Protein AF-A0A7Z9Z850-F1 (afdb_monomer_lite)

Structure (mmCIF, N/CA/C/O backbone):
data_AF-A0A7Z9Z850-F1
#
_entry.id   AF-A0A7Z9Z850-F1
#
loop_
_atom_site.group_PDB
_atom_site.id
_atom_site.type_symbol
_atom_site.label_atom_id
_atom_site.label_alt_id
_atom_site.label_comp_id
_atom_site.label_asym_id
_atom_site.label_entity_id
_atom_site.label_seq_id
_atom_site.pdbx_PDB_ins_code
_atom_site.Cartn_x
_atom_site.Cartn_y
_atom_site.Cartn_z
_atom_site.occupancy
_atom_site.B_iso_or_equiv
_atom_site.auth_seq_id
_atom_site.auth_comp_id
_atom_site.auth_asym_id
_atom_site.auth_atom_id
_atom_site.pdbx_PDB_model_num
ATOM 1 N N . MET A 1 1 ? 12.133 5.290 33.733 1.00 68.94 1 MET A N 1
ATOM 2 C CA . MET A 1 1 ? 12.851 4.017 33.498 1.00 68.94 1 MET A CA 1
ATOM 3 C C . MET A 1 1 ? 13.315 3.997 32.050 1.00 68.94 1 MET A C 1
ATOM 5 O O . MET A 1 1 ? 12.484 4.224 31.179 1.00 68.94 1 MET A O 1
ATOM 9 N N . LEU A 1 2 ? 14.609 3.802 31.789 1.00 76.38 2 LEU A N 1
ATOM 10 C CA . LEU A 1 2 ? 15.133 3.709 30.420 1.00 76.38 2 LEU A CA 1
ATOM 11 C C . LEU A 1 2 ? 14.777 2.340 29.818 1.00 76.38 2 LEU A C 1
ATOM 13 O O . LEU A 1 2 ? 14.810 1.336 30.527 1.00 76.38 2 LEU A O 1
ATOM 17 N N . ARG A 1 3 ? 14.422 2.304 28.529 1.00 71.56 3 ARG A N 1
ATOM 18 C CA . ARG A 1 3 ? 14.151 1.070 27.774 1.00 71.56 3 ARG A CA 1
ATOM 19 C C . ARG A 1 3 ? 15.101 1.003 26.583 1.00 71.56 3 ARG A C 1
ATOM 21 O O . ARG A 1 3 ? 15.254 1.994 25.875 1.00 71.56 3 ARG A O 1
ATOM 28 N N . PHE A 1 4 ? 15.715 -0.155 26.368 1.00 76.88 4 PHE A N 1
ATOM 29 C CA . PHE A 1 4 ? 16.641 -0.399 25.266 1.00 76.88 4 PHE A CA 1
ATOM 30 C C . PHE A 1 4 ? 16.037 -1.465 24.360 1.00 76.88 4 PHE A C 1
ATOM 32 O O . PHE A 1 4 ? 15.708 -2.551 24.830 1.00 76.88 4 PHE A O 1
ATOM 39 N N . PHE A 1 5 ? 15.884 -1.146 23.078 1.00 71.62 5 PHE A N 1
ATOM 40 C CA . PHE A 1 5 ? 15.392 -2.077 22.068 1.00 71.62 5 PHE A CA 1
ATOM 41 C C . PHE A 1 5 ? 16.424 -2.194 20.947 1.00 71.62 5 PHE A C 1
ATOM 43 O O . PHE A 1 5 ? 17.057 -1.188 20.609 1.00 71.62 5 PHE A O 1
ATOM 50 N N . PRO A 1 6 ? 16.596 -3.385 20.355 1.00 67.25 6 PRO A N 1
ATOM 51 C CA . PRO A 1 6 ? 17.315 -3.524 19.101 1.00 67.25 6 PRO A CA 1
ATOM 52 C C . PRO A 1 6 ? 16.763 -2.546 18.061 1.00 67.25 6 PRO A C 1
ATOM 54 O O . PRO A 1 6 ? 15.551 -2.439 17.867 1.00 67.25 6 PRO A O 1
ATOM 57 N N . ALA A 1 7 ? 17.652 -1.833 17.373 1.00 64.44 7 ALA A N 1
ATOM 58 C CA . ALA A 1 7 ? 17.263 -1.148 16.150 1.00 64.44 7 ALA A CA 1
ATOM 59 C C . ALA A 1 7 ? 16.776 -2.204 15.143 1.00 64.44 7 ALA A C 1
ATOM 61 O O . ALA A 1 7 ? 17.437 -3.234 14.980 1.00 64.44 7 ALA A O 1
ATOM 62 N N . GLU A 1 8 ? 15.631 -1.970 14.491 1.00 58.09 8 GLU A N 1
ATOM 63 C CA . GLU A 1 8 ? 15.160 -2.828 13.396 1.00 58.09 8 GLU A CA 1
ATOM 64 C C . GLU A 1 8 ? 16.300 -2.992 12.385 1.00 58.09 8 GLU A C 1
ATOM 66 O O . GLU A 1 8 ? 16.772 -2.020 11.796 1.00 58.09 8 GLU A O 1
ATOM 71 N N . ARG A 1 9 ? 16.784 -4.229 12.230 1.00 50.53 9 ARG A N 1
ATOM 72 C CA . ARG A 1 9 ? 17.714 -4.576 11.160 1.00 50.53 9 ARG A CA 1
ATOM 73 C C . ARG A 1 9 ? 16.905 -4.626 9.874 1.00 50.53 9 ARG A C 1
ATOM 75 O O . ARG A 1 9 ? 16.126 -5.558 9.682 1.00 50.53 9 ARG A O 1
ATOM 82 N N . GLU A 1 10 ? 17.084 -3.637 9.009 1.00 50.78 10 GLU A N 1
ATOM 83 C CA . GLU A 1 10 ? 16.679 -3.780 7.616 1.00 50.78 10 GLU A CA 1
ATOM 84 C C . GLU A 1 10 ? 17.476 -4.934 6.976 1.00 50.78 10 GLU A C 1
ATOM 86 O O . GLU A 1 10 ? 18.543 -5.344 7.452 1.00 50.78 10 GLU A O 1
ATOM 91 N N . VAL A 1 11 ? 16.893 -5.545 5.948 1.00 43.06 11 VAL A N 1
ATOM 92 C CA . VAL A 1 11 ? 17.452 -6.700 5.235 1.00 43.06 11 VAL A CA 1
ATOM 93 C C . VAL A 1 11 ? 18.889 -6.377 4.789 1.00 43.06 11 VAL A C 1
ATOM 95 O O . VAL A 1 11 ? 19.210 -5.222 4.523 1.00 43.06 11 VAL A O 1
ATOM 98 N N . ARG A 1 12 ? 19.780 -7.385 4.732 1.00 36.09 12 ARG A N 1
ATOM 99 C CA . ARG A 1 12 ? 21.196 -7.215 4.332 1.00 36.09 12 ARG A CA 1
ATOM 100 C C . ARG A 1 12 ? 21.326 -6.214 3.164 1.00 36.09 12 ARG A C 1
ATOM 102 O O . ARG A 1 12 ? 20.815 -6.505 2.085 1.00 36.09 12 ARG A O 1
ATOM 109 N N . ASN A 1 13 ? 22.067 -5.122 3.397 1.00 45.53 13 ASN A N 1
ATOM 110 C CA . ASN A 1 13 ? 22.448 -4.041 2.464 1.00 45.53 13 ASN A CA 1
ATOM 111 C C . ASN A 1 13 ? 21.586 -2.758 2.429 1.00 45.53 13 ASN A C 1
ATOM 113 O O . ASN A 1 13 ? 21.772 -1.964 1.508 1.00 45.53 13 ASN A O 1
ATOM 117 N N . GLU A 1 14 ? 20.713 -2.492 3.403 1.00 51.59 14 GLU A N 1
ATOM 118 C CA . GLU A 1 14 ? 20.072 -1.168 3.543 1.00 51.59 14 GLU A CA 1
ATOM 119 C C . GLU A 1 14 ? 20.763 -0.314 4.632 1.00 51.59 14 GLU A C 1
ATOM 121 O O . GLU A 1 14 ? 21.178 -0.819 5.678 1.00 51.59 14 GLU A O 1
ATOM 126 N N . GLU A 1 15 ? 20.962 0.982 4.356 1.00 56.88 15 GLU A N 1
ATOM 127 C CA . GLU A 1 15 ? 21.534 1.945 5.308 1.00 56.88 15 GLU A CA 1
ATOM 128 C C . GLU A 1 15 ? 20.557 2.217 6.453 1.00 56.88 15 GLU A C 1
ATOM 130 O O . GLU A 1 15 ? 19.421 2.616 6.200 1.00 56.88 15 GLU A O 1
ATOM 135 N N . TYR A 1 16 ? 21.020 2.111 7.706 1.00 64.19 16 TYR A N 1
ATOM 136 C CA . TYR A 1 16 ? 20.195 2.401 8.881 1.00 64.19 16 TYR A CA 1
ATOM 137 C C . TYR A 1 16 ? 19.519 3.772 8.780 1.00 64.19 16 TYR A C 1
ATOM 139 O O . TYR A 1 16 ? 20.164 4.823 8.763 1.00 64.19 16 TYR A O 1
ATOM 147 N N . GLN A 1 17 ? 18.191 3.752 8.781 1.00 66.12 17 GLN A N 1
ATOM 148 C CA . GLN A 1 17 ? 17.371 4.947 8.731 1.00 66.12 17 GLN A CA 1
ATOM 149 C C . GLN A 1 17 ? 16.900 5.347 10.139 1.00 66.12 17 GLN A C 1
ATOM 151 O O . GLN A 1 17 ? 16.132 4.610 10.763 1.00 66.12 17 GLN A O 1
ATOM 156 N N . PRO A 1 18 ? 17.260 6.541 10.650 1.00 72.62 18 PRO A N 1
ATOM 157 C CA . PRO A 1 18 ? 16.822 6.960 11.974 1.00 72.62 18 PRO A CA 1
ATOM 158 C C . PRO A 1 18 ? 15.300 7.144 12.027 1.00 72.62 18 PRO A C 1
ATOM 160 O O . PRO A 1 18 ? 14.652 7.544 11.042 1.00 72.62 18 PRO A O 1
ATOM 163 N N . LYS A 1 19 ? 14.745 6.872 13.215 1.00 77.00 19 LYS A N 1
ATOM 164 C CA . LYS A 1 19 ? 13.340 7.121 13.545 1.00 77.00 19 LYS A CA 1
ATOM 165 C C . LYS A 1 19 ? 13.032 8.614 13.412 1.00 77.00 19 LYS A C 1
ATOM 167 O O . LYS A 1 19 ? 13.865 9.462 13.728 1.00 77.00 19 LYS A O 1
ATOM 172 N N . LYS A 1 20 ? 11.832 8.935 12.933 1.00 81.44 20 LYS A N 1
ATOM 173 C CA . LYS A 1 20 ? 11.381 10.316 12.724 1.00 81.44 20 LYS A CA 1
ATOM 174 C C . LYS A 1 20 ? 10.171 10.614 13.588 1.00 81.44 20 LYS A C 1
ATOM 176 O O . LYS A 1 20 ? 9.260 9.798 13.697 1.00 81.44 20 LYS A O 1
ATOM 181 N N . PHE A 1 21 ? 10.148 11.804 14.164 1.00 82.38 21 PHE A N 1
ATOM 182 C CA . PHE A 1 21 ? 8.967 12.303 14.845 1.00 82.38 21 PHE A CA 1
ATOM 183 C C . PHE A 1 21 ? 8.038 12.972 13.848 1.00 82.38 21 PHE A C 1
ATOM 185 O O . PHE A 1 21 ? 8.480 13.744 12.996 1.00 82.38 21 PHE A O 1
ATOM 192 N N . VAL A 1 22 ? 6.751 12.675 13.971 1.00 84.50 22 VAL A N 1
ATOM 193 C CA . VAL A 1 22 ? 5.707 13.330 13.193 1.00 84.50 22 VAL A CA 1
ATOM 194 C C . VAL A 1 22 ? 4.918 14.248 14.105 1.00 84.50 22 VAL A C 1
ATOM 196 O O . VAL A 1 22 ? 4.637 13.921 15.258 1.00 84.50 22 VAL A O 1
ATOM 199 N N . LYS A 1 23 ? 4.569 15.422 13.578 1.00 84.00 23 LYS A N 1
ATOM 200 C CA . LYS A 1 23 ? 3.778 16.404 14.304 1.00 84.00 23 LYS A CA 1
ATOM 201 C C . LYS A 1 23 ? 2.342 15.904 14.451 1.00 84.00 23 LYS A C 1
ATOM 203 O O . LYS A 1 23 ? 1.571 15.884 13.489 1.00 84.00 23 LYS A O 1
ATOM 208 N N . THR A 1 24 ? 1.970 15.578 15.678 1.00 88.19 24 THR A N 1
ATOM 209 C CA . THR A 1 24 ? 0.584 15.285 16.046 1.00 88.19 24 THR A CA 1
ATOM 210 C C . THR A 1 24 ? -0.124 16.577 16.408 1.00 88.19 24 THR A C 1
ATOM 212 O O . THR A 1 24 ? 0.353 17.352 17.232 1.00 88.19 24 THR A O 1
ATOM 215 N N . LEU A 1 25 ? -1.234 16.840 15.723 1.00 91.25 25 LEU A N 1
ATOM 216 C CA . LEU A 1 25 ? -2.004 18.071 15.869 1.00 91.25 25 LEU A CA 1
ATOM 217 C C . LEU A 1 25 ? -3.035 17.946 16.989 1.00 91.25 25 LEU A C 1
ATOM 219 O O . LEU A 1 25 ? -3.180 18.862 17.790 1.00 91.25 25 LEU A O 1
ATOM 223 N N . GLU A 1 26 ? -3.731 16.811 17.042 1.00 93.50 26 GLU A N 1
ATOM 224 C CA . GLU A 1 26 ? -4.770 16.539 18.033 1.00 93.50 26 GLU A CA 1
ATOM 225 C C . GLU A 1 26 ? -4.633 15.089 18.517 1.00 93.50 26 GLU A C 1
ATOM 227 O O . GLU A 1 26 ? -5.183 14.167 17.907 1.00 93.50 26 GLU A O 1
ATOM 232 N N . PRO A 1 27 ? -3.858 14.852 19.591 1.00 92.00 27 PRO A N 1
ATOM 233 C CA . PRO A 1 27 ? -3.632 13.508 20.110 1.00 92.00 27 PRO A CA 1
ATOM 234 C C . PRO A 1 27 ? -4.871 12.905 20.774 1.00 92.00 27 PRO A C 1
ATOM 236 O O . PRO A 1 27 ? -4.854 11.715 21.024 1.00 92.00 27 PRO A O 1
ATOM 239 N N . PHE A 1 28 ? -5.916 13.690 21.065 1.00 95.25 28 PHE A N 1
ATOM 240 C CA . PHE A 1 28 ? -7.111 13.274 21.812 1.00 95.25 28 PHE A CA 1
ATOM 241 C C . PHE A 1 28 ? -8.404 13.438 20.989 1.00 95.25 28 PHE A C 1
ATOM 243 O O . PHE A 1 28 ? -9.431 13.851 21.523 1.00 95.25 28 PHE A O 1
ATOM 250 N N . LEU A 1 29 ? -8.346 13.143 19.683 1.00 96.25 29 LEU A N 1
ATOM 251 C CA . LEU A 1 29 ? -9.442 13.392 18.734 1.00 96.25 29 LEU A CA 1
ATOM 252 C C . LEU A 1 29 ? -10.692 12.526 19.009 1.00 96.25 29 LEU A C 1
ATOM 254 O O . LEU A 1 29 ? -11.815 13.002 18.871 1.00 96.25 29 LEU A O 1
ATOM 258 N N . GLU A 1 30 ? -10.534 11.247 19.376 1.00 96.12 30 GLU A N 1
ATOM 259 C CA . GLU A 1 30 ? -11.688 10.357 19.624 1.00 96.12 30 GLU A CA 1
ATOM 260 C C . GLU A 1 30 ? -12.244 10.445 21.051 1.00 96.12 30 GLU A C 1
ATOM 262 O O . GLU A 1 30 ? -13.455 10.328 21.259 1.00 96.12 30 GLU A O 1
ATOM 267 N N . VAL A 1 31 ? -11.359 10.588 22.039 1.00 95.25 31 VAL A N 1
ATOM 268 C CA . VAL A 1 31 ? -11.689 10.561 23.469 1.00 95.25 31 VAL A CA 1
ATOM 269 C C . VAL A 1 31 ? -10.817 11.550 24.231 1.00 95.25 31 VAL A C 1
ATOM 271 O O . VAL A 1 31 ? -9.671 11.793 23.863 1.00 95.25 31 VAL A O 1
ATOM 274 N N . LYS A 1 32 ? -11.341 12.070 25.346 1.00 94.31 32 LYS A N 1
ATOM 275 C CA . LYS A 1 32 ? -10.583 12.923 26.273 1.00 94.31 32 LYS A CA 1
ATOM 276 C C . LYS A 1 32 ? -9.337 12.201 26.796 1.00 94.31 32 LYS A C 1
ATOM 278 O O . LYS A 1 32 ? -9.363 10.984 26.972 1.00 94.31 32 LYS A O 1
ATOM 283 N N . ARG A 1 33 ? -8.302 12.972 27.143 1.00 91.75 33 ARG A N 1
ATOM 284 C CA . ARG A 1 33 ? -7.017 12.482 27.672 1.00 91.75 33 ARG A CA 1
ATOM 285 C C . ARG A 1 33 ? -7.160 11.467 28.810 1.00 91.75 33 ARG A C 1
ATOM 287 O O . ARG A 1 33 ? -6.526 10.422 28.753 1.00 91.75 33 ARG A O 1
ATOM 294 N N . GLU A 1 34 ? -8.027 11.734 29.785 1.00 92.44 34 GLU A N 1
ATOM 295 C CA . GLU A 1 34 ? -8.287 10.845 30.938 1.00 92.44 34 GLU A CA 1
ATOM 296 C C . GLU A 1 34 ? -8.747 9.436 30.515 1.00 92.44 34 GLU A C 1
ATOM 298 O O . GLU A 1 34 ? -8.519 8.450 31.209 1.00 92.44 34 GLU A O 1
ATOM 303 N N . ASN A 1 35 ? -9.421 9.349 29.366 1.00 92.38 35 ASN A N 1
ATOM 304 C CA . ASN A 1 35 ? -9.995 8.124 28.818 1.00 92.38 35 ASN A CA 1
ATOM 305 C C . ASN A 1 35 ? -9.128 7.526 27.705 1.00 92.38 35 ASN A C 1
ATOM 307 O O . ASN A 1 35 ? -9.552 6.573 27.047 1.00 92.38 35 ASN A O 1
ATOM 311 N N . TRP A 1 36 ? -7.942 8.088 27.460 1.00 92.75 36 TRP A N 1
ATOM 312 C CA . TRP A 1 36 ? -7.069 7.669 26.377 1.00 92.75 36 TRP A CA 1
ATOM 313 C C . TRP A 1 36 ? -6.361 6.359 26.724 1.00 92.75 36 TRP A C 1
ATOM 315 O O . TRP A 1 36 ? -5.272 6.331 27.295 1.00 92.75 36 TRP A O 1
ATOM 325 N N . LYS A 1 37 ? -7.006 5.248 26.377 1.00 93.38 37 LYS A N 1
ATOM 326 C CA . LYS A 1 37 ? -6.516 3.885 26.596 1.00 93.38 37 LYS A CA 1
ATOM 327 C C . LYS A 1 37 ? -6.861 2.991 25.402 1.00 93.38 37 LYS A C 1
ATOM 329 O O . LYS A 1 37 ? -7.725 3.374 24.611 1.00 93.38 37 LYS A O 1
ATOM 334 N N . PRO A 1 38 ? -6.215 1.820 25.250 1.00 95.00 38 PRO A N 1
ATOM 335 C CA . PRO A 1 38 ? -6.557 0.880 24.189 1.00 95.00 38 PRO A CA 1
ATOM 336 C C . PRO A 1 38 ? -8.052 0.534 24.163 1.00 95.00 38 PRO A C 1
ATOM 338 O O . PRO A 1 38 ? -8.694 0.383 25.205 1.00 95.00 38 PRO A O 1
ATOM 341 N N . ILE A 1 39 ? -8.595 0.409 22.956 1.00 95.38 39 ILE A N 1
ATOM 342 C CA . ILE A 1 39 ? -9.988 0.077 22.664 1.00 95.38 39 ILE A CA 1
ATOM 343 C C . ILE A 1 39 ? -10.006 -1.291 21.985 1.00 95.38 39 ILE A C 1
ATOM 345 O O . ILE A 1 39 ? -9.300 -1.509 20.999 1.00 95.38 39 ILE A O 1
ATOM 349 N N . LYS A 1 40 ? -10.815 -2.219 22.502 1.00 95.19 40 LYS A N 1
ATOM 350 C CA . LYS A 1 40 ? -11.007 -3.539 21.893 1.00 95.19 40 LYS A CA 1
ATOM 351 C C . LYS A 1 40 ? -11.777 -3.404 20.581 1.00 95.19 40 LYS A C 1
ATOM 353 O O . LYS A 1 40 ? -12.813 -2.748 20.546 1.00 95.19 40 LYS A O 1
ATOM 358 N N . VAL A 1 41 ? -11.286 -4.064 19.539 1.00 93.25 41 VAL A N 1
ATOM 359 C CA . VAL A 1 41 ? -11.910 -4.072 18.214 1.00 93.25 41 VAL A CA 1
ATOM 360 C C . VAL A 1 41 ? -13.131 -4.999 18.213 1.00 93.25 41 VAL A C 1
ATOM 362 O O . VAL A 1 41 ? -13.060 -6.137 18.682 1.00 93.25 41 VAL A O 1
ATOM 365 N N . GLY A 1 42 ? -14.258 -4.510 17.693 1.00 83.44 42 GLY A N 1
ATOM 366 C CA . GLY A 1 42 ? -15.574 -5.157 17.757 1.00 83.44 42 GLY A CA 1
ATOM 367 C C . GLY A 1 42 ? -15.784 -6.339 16.804 1.00 83.44 42 GLY A C 1
ATOM 368 O O . GLY A 1 42 ? -16.809 -7.008 16.894 1.00 83.44 42 GLY A O 1
ATOM 369 N N . GLY A 1 43 ? -14.842 -6.610 15.892 1.00 82.25 43 GLY A N 1
ATOM 370 C CA . GLY A 1 43 ? -14.872 -7.777 14.999 1.00 82.25 43 GLY A CA 1
ATOM 371 C C . GLY A 1 43 ? -15.940 -7.726 13.899 1.00 82.25 43 GLY A C 1
ATOM 372 O O . GLY A 1 43 ? -16.138 -8.717 13.198 1.00 82.25 43 GLY A O 1
ATOM 373 N N . ASN A 1 44 ? -16.621 -6.589 13.721 1.00 88.00 44 ASN A N 1
ATOM 374 C CA . ASN A 1 44 ? -17.609 -6.414 12.663 1.00 88.00 44 ASN A CA 1
ATOM 375 C C . ASN A 1 44 ? -16.906 -6.204 11.318 1.00 88.00 44 ASN A C 1
ATOM 377 O O . ASN A 1 44 ? -16.208 -5.210 11.105 1.00 88.00 44 ASN A O 1
ATOM 381 N N . LEU A 1 45 ? -17.096 -7.149 10.406 1.00 93.25 45 LEU A N 1
ATOM 382 C CA . LEU A 1 45 ? -16.436 -7.164 9.111 1.00 93.25 45 LEU A CA 1
ATOM 383 C C . LEU A 1 45 ? -17.416 -6.778 7.998 1.00 93.25 45 LEU A C 1
ATOM 385 O O . LEU A 1 45 ? -18.494 -7.373 7.924 1.00 93.25 45 LEU A O 1
ATOM 389 N N . PRO A 1 46 ? -17.029 -5.872 7.082 1.00 95.25 46 PRO A N 1
ATOM 390 C CA . PRO A 1 46 ? -17.824 -5.565 5.898 1.00 95.25 46 PRO A CA 1
ATOM 391 C C . PRO A 1 46 ? -18.125 -6.820 5.052 1.00 95.25 46 PRO A C 1
ATOM 393 O O . PRO A 1 46 ? -17.312 -7.754 5.030 1.00 95.25 46 PRO A O 1
ATOM 396 N N . PRO A 1 47 ? -19.268 -6.851 4.339 1.00 94.81 47 PRO A N 1
ATOM 397 C CA . PRO A 1 47 ? -19.635 -7.981 3.488 1.00 94.81 47 PRO A CA 1
ATOM 398 C C . PRO A 1 47 ? -18.704 -8.114 2.280 1.00 94.81 47 PRO A C 1
ATOM 400 O O . PRO A 1 47 ? -18.276 -9.217 1.967 1.00 94.81 47 PRO A O 1
ATOM 403 N N . LYS A 1 48 ? -18.333 -7.000 1.640 1.00 96.44 48 LYS A N 1
ATOM 404 C CA . LYS A 1 48 ? -17.388 -6.968 0.519 1.00 96.44 48 LYS A CA 1
ATOM 405 C C . LYS A 1 48 ? -16.160 -6.163 0.902 1.00 96.44 48 LYS A C 1
ATOM 407 O O . LYS A 1 48 ? -16.272 -4.991 1.271 1.00 96.44 48 LYS A O 1
ATOM 412 N N . ILE A 1 49 ? -14.994 -6.792 0.811 1.00 97.56 49 ILE A N 1
ATOM 413 C CA . ILE A 1 49 ? -13.718 -6.177 1.172 1.00 97.56 49 ILE A CA 1
ATOM 414 C C . ILE A 1 49 ? -12.768 -6.287 -0.013 1.00 97.56 49 ILE A C 1
ATOM 416 O O . ILE A 1 49 ? -12.531 -7.381 -0.513 1.00 97.56 49 ILE A O 1
ATOM 420 N N . VAL A 1 50 ? -12.200 -5.167 -0.448 1.00 98.06 50 VAL A N 1
ATOM 421 C CA . VAL A 1 50 ? -11.199 -5.130 -1.516 1.00 98.06 50 VAL A CA 1
ATOM 422 C C . VAL A 1 50 ? -9.843 -4.746 -0.947 1.00 98.06 50 VAL A C 1
ATOM 424 O O . VAL A 1 50 ? -9.698 -3.706 -0.311 1.00 98.06 50 VAL A O 1
ATOM 427 N N . PHE A 1 51 ? -8.836 -5.568 -1.216 1.00 97.81 51 PHE A N 1
ATOM 428 C CA . PHE A 1 51 ? -7.445 -5.307 -0.868 1.00 97.81 51 PHE A CA 1
ATOM 429 C C . P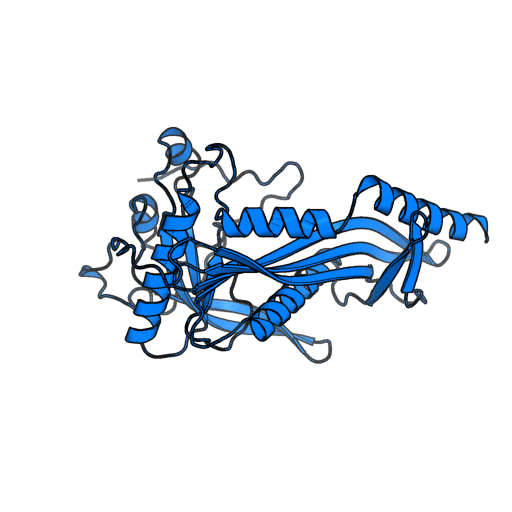HE A 1 51 ? -6.697 -4.794 -2.088 1.00 97.81 51 PHE A C 1
ATOM 431 O O . PHE A 1 51 ? -6.746 -5.434 -3.137 1.00 97.81 51 PHE A O 1
ATOM 438 N N . ILE A 1 52 ? -6.009 -3.663 -1.949 1.00 97.88 52 ILE A N 1
ATOM 439 C CA . ILE A 1 52 ? -5.195 -3.058 -3.008 1.00 97.88 52 ILE A CA 1
ATOM 440 C C . ILE A 1 52 ? -3.735 -3.087 -2.592 1.00 97.88 52 ILE A C 1
ATOM 442 O O . ILE A 1 52 ? -3.392 -2.614 -1.507 1.00 97.88 52 ILE A O 1
ATOM 446 N N . ASP A 1 53 ? -2.890 -3.570 -3.496 1.00 96.19 53 ASP A N 1
ATOM 447 C CA . ASP A 1 53 ? -1.444 -3.569 -3.321 1.00 96.19 53 ASP A CA 1
ATOM 448 C C . ASP A 1 53 ? -0.710 -3.461 -4.667 1.00 96.19 53 ASP A C 1
ATOM 450 O O . ASP A 1 53 ? -1.288 -3.685 -5.743 1.00 96.19 53 ASP A O 1
ATOM 454 N N . GLY A 1 54 ? 0.566 -3.102 -4.592 1.00 95.75 54 GLY A N 1
ATOM 455 C CA . GLY A 1 54 ? 1.483 -2.951 -5.704 1.00 95.75 54 GLY A CA 1
ATOM 456 C C . GLY A 1 54 ? 2.790 -3.698 -5.463 1.00 95.75 54 GLY A C 1
ATOM 457 O O . GLY A 1 54 ? 3.346 -3.726 -4.373 1.00 95.75 54 GLY A O 1
ATOM 458 N N . VAL A 1 55 ? 3.326 -4.289 -6.526 1.00 96.25 55 VAL A N 1
ATOM 459 C CA . VAL A 1 55 ? 4.630 -4.952 -6.514 1.00 96.25 55 VAL A CA 1
ATOM 460 C C . VAL A 1 55 ? 5.512 -4.362 -7.598 1.00 96.25 55 VAL A C 1
ATOM 462 O O . VAL A 1 55 ? 5.055 -3.991 -8.679 1.00 96.25 55 VAL A O 1
ATOM 465 N N . ARG A 1 56 ? 6.818 -4.336 -7.351 1.00 96.44 56 ARG A N 1
ATOM 466 C CA . ARG A 1 56 ? 7.807 -3.973 -8.365 1.00 96.44 56 ARG A CA 1
ATOM 467 C C . ARG A 1 56 ? 9.011 -4.895 -8.310 1.00 96.44 56 ARG A C 1
ATOM 469 O O . ARG A 1 56 ? 9.355 -5.418 -7.249 1.00 96.44 56 ARG A O 1
ATOM 476 N N . ARG A 1 57 ? 9.668 -5.070 -9.453 1.00 96.94 57 ARG A N 1
ATOM 477 C CA . ARG A 1 57 ? 10.942 -5.781 -9.563 1.00 96.94 57 ARG A CA 1
ATOM 478 C C . ARG A 1 57 ? 11.833 -5.083 -10.578 1.00 96.94 57 ARG A C 1
ATOM 480 O O . ARG A 1 57 ? 11.487 -5.006 -11.756 1.00 96.94 57 ARG A O 1
ATOM 487 N N . THR A 1 58 ? 12.977 -4.589 -10.116 1.00 96.69 58 THR A N 1
ATOM 488 C CA . THR A 1 58 ? 14.051 -4.149 -11.009 1.00 96.69 58 THR A CA 1
ATOM 489 C C . THR A 1 58 ? 14.599 -5.375 -11.730 1.00 96.69 58 THR A C 1
ATOM 491 O O . THR A 1 58 ? 15.104 -6.294 -11.094 1.00 96.69 58 THR A O 1
ATOM 494 N N . GLU A 1 59 ? 14.471 -5.393 -13.049 1.00 96.00 59 GLU A N 1
ATOM 495 C CA . GLU A 1 59 ? 14.919 -6.483 -13.914 1.00 96.00 59 GLU A CA 1
ATOM 496 C C . GLU A 1 59 ? 16.409 -6.325 -14.254 1.00 96.00 59 GLU A C 1
ATOM 498 O O . GLU A 1 59 ? 17.176 -7.292 -14.241 1.00 96.00 59 GLU A O 1
ATOM 503 N N . TYR A 1 60 ? 16.833 -5.085 -14.518 1.00 96.25 60 TYR A N 1
ATOM 504 C CA . TYR A 1 60 ? 18.205 -4.735 -14.882 1.00 96.25 60 TYR A CA 1
ATOM 505 C C . TYR A 1 60 ? 18.508 -3.278 -14.502 1.00 96.25 60 TYR A C 1
ATOM 507 O O . TYR A 1 60 ? 17.632 -2.425 -14.628 1.00 96.25 60 TYR A O 1
ATOM 515 N N . ARG A 1 61 ? 19.731 -2.981 -14.051 1.00 96.12 61 ARG A N 1
ATOM 516 C CA . ARG A 1 61 ? 20.223 -1.613 -13.800 1.00 96.12 61 ARG A CA 1
ATOM 517 C C . ARG A 1 61 ? 21.365 -1.322 -14.765 1.00 96.12 61 ARG A C 1
ATOM 519 O O . ARG A 1 61 ? 22.166 -2.216 -15.023 1.00 96.12 61 ARG A O 1
ATOM 526 N N . VAL A 1 62 ? 21.405 -0.107 -15.294 1.00 95.31 62 VAL A N 1
ATOM 527 C CA . VAL A 1 62 ? 22.418 0.349 -16.245 1.00 95.31 62 VAL A CA 1
ATOM 528 C C . VAL A 1 62 ? 22.965 1.705 -15.826 1.00 95.31 62 VAL A C 1
ATOM 530 O O . VAL A 1 62 ? 22.246 2.526 -15.256 1.00 95.31 62 VAL A O 1
ATOM 533 N N . GLU A 1 63 ? 24.222 1.936 -16.166 1.00 95.44 63 GLU A N 1
ATOM 534 C CA . GLU A 1 63 ? 24.817 3.263 -16.253 1.00 95.44 63 GLU A CA 1
ATOM 535 C C . GLU A 1 63 ? 24.835 3.661 -17.727 1.00 95.44 63 GLU A C 1
ATOM 537 O O . GLU A 1 63 ? 25.033 2.823 -18.609 1.00 95.44 63 GLU A O 1
ATOM 542 N N . ILE A 1 64 ? 24.560 4.928 -18.002 1.00 94.88 64 ILE A N 1
ATOM 543 C CA . ILE A 1 64 ? 24.399 5.457 -19.350 1.00 94.88 64 ILE A CA 1
ATOM 544 C C . ILE A 1 64 ? 25.560 6.407 -19.593 1.00 94.88 64 ILE A C 1
ATOM 546 O O . ILE A 1 64 ? 25.734 7.382 -18.859 1.00 94.88 64 ILE A O 1
ATOM 550 N N . PHE A 1 65 ? 26.334 6.124 -20.635 1.00 93.38 65 PHE A N 1
ATOM 551 C CA . PHE A 1 65 ? 27.467 6.933 -21.063 1.00 93.38 65 PHE A CA 1
ATOM 552 C C . PHE A 1 65 ? 27.241 7.470 -22.480 1.00 93.38 65 PHE A C 1
ATOM 554 O O . PHE A 1 65 ? 26.624 6.812 -23.316 1.00 93.38 65 PHE A O 1
ATOM 561 N N . ASP A 1 66 ? 27.751 8.671 -22.731 1.00 90.62 66 ASP A N 1
ATOM 562 C CA . ASP A 1 66 ? 27.869 9.297 -24.048 1.00 90.62 66 ASP A CA 1
ATOM 563 C C . ASP A 1 66 ? 29.351 9.363 -24.418 1.00 90.62 66 ASP A C 1
ATOM 565 O O . ASP A 1 66 ? 30.098 10.202 -23.899 1.00 90.62 66 ASP A O 1
ATOM 569 N N . GLY A 1 67 ? 29.818 8.390 -25.201 1.00 88.88 67 GLY A N 1
ATOM 570 C CA . GLY A 1 67 ? 31.245 8.081 -25.272 1.00 88.88 67 GLY A CA 1
ATOM 571 C C . GLY A 1 67 ? 31.782 7.727 -23.880 1.00 88.88 67 GLY A C 1
ATOM 572 O O . GLY A 1 67 ? 31.286 6.805 -23.242 1.00 88.88 67 GLY A O 1
ATOM 573 N N . ASN A 1 68 ? 32.752 8.497 -23.380 1.00 90.75 68 ASN A N 1
ATOM 574 C CA . ASN A 1 68 ? 33.325 8.319 -22.035 1.00 90.75 68 ASN A CA 1
ATOM 575 C C . ASN A 1 68 ? 32.670 9.208 -20.962 1.00 90.75 68 ASN A C 1
ATOM 577 O O . ASN A 1 68 ? 33.077 9.186 -19.801 1.00 90.75 68 ASN A O 1
ATOM 581 N N . ARG A 1 69 ? 31.676 10.027 -21.328 1.00 94.19 69 ARG A N 1
ATOM 582 C CA . ARG A 1 69 ? 30.997 10.928 -20.392 1.00 94.19 69 ARG A CA 1
ATOM 583 C C . ARG A 1 69 ? 29.845 10.202 -19.712 1.00 94.19 69 ARG A C 1
ATOM 585 O O . ARG A 1 69 ? 28.913 9.772 -20.384 1.00 94.19 69 ARG A O 1
ATOM 592 N N . PHE A 1 70 ? 29.857 10.141 -18.385 1.00 95.69 70 PHE A N 1
ATOM 593 C CA . PHE A 1 70 ? 28.707 9.663 -17.620 1.00 95.69 70 PHE A CA 1
ATOM 594 C C . PHE A 1 70 ? 27.505 10.598 -17.824 1.00 95.69 70 PHE A C 1
ATOM 596 O O . PHE A 1 70 ? 27.585 11.796 -17.546 1.00 95.69 70 PHE A O 1
ATOM 603 N N . ALA A 1 71 ? 26.398 10.053 -18.327 1.00 95.69 71 ALA A N 1
ATOM 604 C CA . ALA A 1 71 ? 25.171 10.794 -18.604 1.00 95.69 71 ALA A CA 1
ATOM 605 C C . ALA A 1 71 ? 24.097 10.571 -17.530 1.00 95.69 71 ALA A C 1
ATOM 607 O O . ALA A 1 71 ? 23.265 11.456 -17.325 1.00 95.69 71 ALA A O 1
ATOM 608 N N . GLY A 1 72 ? 24.105 9.419 -16.850 1.00 96.12 72 GLY A N 1
ATOM 609 C CA . GLY A 1 72 ? 23.197 9.095 -15.749 1.00 96.12 72 GLY A CA 1
ATOM 610 C C . GLY A 1 72 ? 22.998 7.593 -15.553 1.00 96.12 72 GLY A C 1
ATOM 611 O O . GLY A 1 72 ? 23.736 6.770 -16.083 1.00 96.12 72 GLY A O 1
ATOM 612 N N . GLU A 1 73 ? 21.959 7.230 -14.812 1.00 96.81 73 GLU A N 1
ATOM 613 C CA . GLU A 1 73 ? 21.558 5.855 -14.522 1.00 96.81 73 GLU A CA 1
ATOM 614 C C . GLU A 1 73 ? 20.197 5.517 -15.136 1.00 96.81 73 GLU A C 1
ATOM 616 O O . GLU A 1 73 ? 19.353 6.390 -15.361 1.00 96.81 73 GLU A O 1
ATOM 621 N N . GLY A 1 74 ? 19.952 4.221 -15.330 1.00 97.19 74 GLY A N 1
ATOM 622 C CA . GLY A 1 74 ? 18.662 3.687 -15.740 1.00 97.19 74 GLY A CA 1
ATOM 623 C C . GLY A 1 74 ? 18.318 2.356 -15.077 1.00 97.19 74 GLY A C 1
ATOM 624 O O . GLY A 1 74 ? 19.187 1.575 -14.685 1.00 97.19 74 GLY A O 1
ATOM 625 N N . ILE A 1 75 ? 17.023 2.070 -14.970 1.00 97.81 75 ILE A N 1
ATOM 626 C CA . ILE A 1 75 ? 16.497 0.779 -14.529 1.00 97.81 75 ILE A CA 1
ATOM 627 C C . ILE A 1 75 ? 15.428 0.269 -15.491 1.00 97.81 75 ILE A C 1
ATOM 629 O O . ILE A 1 75 ? 14.456 0.954 -15.798 1.00 97.81 75 ILE A O 1
ATOM 633 N N . PHE A 1 76 ? 15.576 -0.982 -15.910 1.00 98.12 76 PHE A N 1
ATOM 634 C CA . PHE A 1 76 ? 14.488 -1.773 -16.468 1.00 98.12 76 PHE A CA 1
ATOM 635 C C . PHE A 1 76 ? 13.687 -2.339 -15.304 1.00 98.12 76 PHE A C 1
ATOM 637 O O . PHE A 1 76 ? 14.238 -3.039 -14.452 1.00 98.12 76 PHE A O 1
ATOM 644 N N . ILE A 1 77 ? 12.398 -2.028 -15.238 1.00 98.25 77 ILE A N 1
ATOM 645 C CA . ILE A 1 77 ? 11.552 -2.373 -14.097 1.00 98.25 77 ILE A CA 1
ATOM 646 C C . ILE A 1 77 ? 10.184 -2.876 -14.550 1.00 98.25 77 ILE A C 1
ATOM 648 O O . ILE A 1 77 ? 9.546 -2.288 -15.422 1.00 98.25 77 ILE A O 1
ATOM 652 N N . SER A 1 78 ? 9.723 -3.958 -13.924 1.00 98.19 78 SER A N 1
ATOM 653 C CA . SER A 1 78 ? 8.336 -4.416 -14.011 1.00 98.19 78 SER A CA 1
ATOM 654 C C . SER A 1 78 ? 7.575 -3.933 -12.779 1.00 98.19 78 SER A C 1
ATOM 656 O O . SER A 1 78 ? 8.036 -4.130 -11.652 1.00 98.19 78 SER A O 1
ATOM 658 N N . ILE A 1 79 ? 6.414 -3.314 -12.983 1.00 98.38 79 ILE A N 1
ATOM 659 C CA . ILE A 1 79 ? 5.542 -2.799 -11.921 1.00 98.38 79 ILE A CA 1
ATOM 660 C C . ILE A 1 79 ? 4.147 -3.386 -12.121 1.00 98.38 79 ILE A C 1
ATOM 662 O O . ILE A 1 79 ? 3.592 -3.327 -13.216 1.00 98.38 79 ILE A O 1
ATOM 666 N N . GLY A 1 80 ? 3.586 -3.959 -11.063 1.00 97.81 80 GLY A N 1
ATOM 667 C CA . GLY A 1 80 ? 2.233 -4.490 -11.021 1.00 97.81 80 GLY A CA 1
ATOM 668 C C . GLY A 1 80 ? 1.418 -3.811 -9.928 1.00 97.81 80 GLY A C 1
ATOM 669 O O . GLY A 1 80 ? 1.949 -3.530 -8.862 1.00 97.81 80 GLY A O 1
ATOM 670 N N . ALA A 1 81 ? 0.134 -3.576 -10.172 1.00 98.19 81 ALA A N 1
ATOM 671 C CA . ALA A 1 81 ? -0.828 -3.182 -9.144 1.00 98.19 81 ALA A CA 1
ATOM 672 C C . ALA A 1 81 ? -2.144 -3.928 -9.369 1.00 98.19 81 ALA A C 1
ATOM 674 O O . ALA A 1 81 ? -2.515 -4.205 -10.515 1.00 98.19 81 ALA A O 1
ATOM 675 N N . GLY A 1 82 ? -2.855 -4.260 -8.295 1.00 98.06 82 GLY A N 1
ATOM 676 C CA . GLY A 1 82 ? -4.105 -5.004 -8.408 1.00 98.06 82 GLY A CA 1
ATOM 677 C C . GLY A 1 82 ? -5.028 -4.870 -7.210 1.00 98.06 82 GLY A C 1
ATOM 678 O O . GLY A 1 82 ? -4.700 -4.213 -6.225 1.00 98.06 82 GLY A O 1
ATOM 679 N N . ALA A 1 83 ? -6.203 -5.480 -7.345 1.00 98.19 83 ALA A N 1
ATOM 680 C CA . ALA A 1 83 ? -7.258 -5.493 -6.345 1.00 98.19 83 ALA A CA 1
ATOM 681 C C . ALA A 1 83 ? -7.848 -6.895 -6.182 1.00 98.19 83 ALA A C 1
ATOM 683 O O . ALA A 1 83 ? -8.375 -7.463 -7.143 1.00 98.19 83 ALA A O 1
ATOM 684 N N . LEU A 1 84 ? -7.805 -7.422 -4.961 1.00 97.56 84 LEU A N 1
ATOM 685 C CA . LEU A 1 84 ? -8.422 -8.692 -4.585 1.00 97.56 84 LEU A CA 1
ATOM 686 C C . LEU A 1 84 ? -9.700 -8.427 -3.785 1.00 97.56 84 LEU A C 1
ATOM 688 O O . LEU A 1 84 ? -9.636 -7.848 -2.704 1.00 97.56 84 LEU A O 1
ATOM 692 N N . LEU A 1 85 ? -10.845 -8.860 -4.306 1.00 96.88 85 LEU A N 1
ATOM 693 C CA . LEU A 1 85 ? -12.120 -8.887 -3.598 1.00 96.88 85 LEU A CA 1
ATOM 694 C C . LEU A 1 85 ? -12.233 -10.156 -2.765 1.00 96.88 85 LEU A C 1
ATOM 696 O O . LEU A 1 85 ? -11.942 -11.252 -3.245 1.00 96.88 85 LEU A O 1
ATOM 700 N N . ILE A 1 86 ? -12.736 -9.975 -1.552 1.00 95.69 86 ILE A N 1
ATOM 701 C CA . ILE A 1 86 ? -13.305 -11.015 -0.712 1.00 95.69 86 ILE A CA 1
ATOM 702 C C . ILE A 1 86 ? -14.776 -10.669 -0.512 1.00 95.69 86 ILE A C 1
ATOM 704 O O . ILE A 1 86 ? -15.094 -9.644 0.099 1.00 95.69 86 ILE A O 1
ATOM 708 N N . ASP A 1 87 ? -15.658 -11.512 -1.041 1.00 94.94 87 ASP A N 1
ATOM 709 C CA . ASP A 1 87 ? -17.102 -11.389 -0.875 1.00 94.94 87 ASP A CA 1
ATOM 710 C C . ASP A 1 87 ? -17.591 -12.405 0.160 1.00 94.94 87 ASP A C 1
ATOM 712 O O . ASP A 1 87 ? -17.457 -13.616 -0.004 1.00 94.94 87 ASP A O 1
ATOM 716 N N . ARG A 1 88 ? -18.126 -11.886 1.262 1.00 92.19 88 ARG A N 1
ATOM 717 C CA . ARG A 1 88 ? -18.669 -12.626 2.406 1.00 92.19 88 ARG A CA 1
ATOM 718 C C . ARG A 1 88 ? -20.190 -12.493 2.495 1.00 92.19 88 ARG A C 1
ATOM 720 O O . ARG A 1 88 ? -20.763 -12.890 3.503 1.00 92.19 88 ARG A O 1
ATOM 727 N N . SER A 1 89 ? -20.832 -11.877 1.499 1.00 89.25 89 SER A N 1
ATOM 728 C CA . SER A 1 89 ? -22.295 -11.765 1.431 1.00 89.25 89 SER A CA 1
ATOM 729 C C . SER A 1 89 ? -22.972 -13.043 0.935 1.00 89.25 89 SER A C 1
ATOM 731 O O . SER A 1 89 ? -24.182 -13.189 1.079 1.00 89.25 89 SER A O 1
ATOM 733 N N . LEU A 1 90 ? -22.190 -13.961 0.367 1.00 82.69 90 LEU A N 1
ATOM 734 C CA . LEU A 1 90 ? -22.631 -15.257 -0.131 1.00 82.69 90 LEU A CA 1
ATOM 735 C C . LEU A 1 90 ? -22.482 -16.343 0.948 1.00 82.69 90 LEU A C 1
ATOM 737 O O . LEU A 1 90 ? -21.657 -16.216 1.853 1.00 82.69 90 LEU A O 1
ATOM 741 N N . ASP A 1 91 ? -23.204 -17.458 0.795 1.00 81.75 91 ASP A N 1
ATOM 742 C CA . ASP A 1 91 ? -23.118 -18.624 1.696 1.00 81.75 91 ASP A CA 1
ATOM 743 C C . ASP A 1 91 ? -21.699 -19.215 1.789 1.00 81.75 91 ASP A C 1
ATOM 745 O O . ASP A 1 91 ? -21.326 -19.844 2.781 1.00 81.75 91 ASP A O 1
ATOM 749 N N . ARG A 1 92 ? -20.887 -19.015 0.743 1.00 85.19 92 ARG A N 1
ATOM 750 C CA . ARG A 1 92 ? -19.460 -19.343 0.711 1.00 85.19 92 ARG A CA 1
ATOM 751 C C . ARG A 1 92 ? -18.665 -18.091 0.391 1.00 85.19 92 ARG A C 1
ATOM 753 O O . ARG A 1 92 ? -19.002 -17.378 -0.548 1.00 85.19 92 ARG A O 1
ATOM 760 N N . VAL A 1 93 ? -17.584 -17.870 1.136 1.00 86.88 93 VAL A N 1
ATOM 761 C CA . VAL A 1 93 ? -16.671 -16.752 0.879 1.00 86.88 93 VAL A CA 1
ATOM 762 C C . VAL A 1 93 ? -16.045 -16.918 -0.506 1.00 86.88 93 VAL A C 1
ATOM 764 O O . VAL A 1 93 ? -15.388 -17.928 -0.763 1.00 86.88 93 VAL A O 1
ATOM 767 N N . ASP A 1 94 ? -16.241 -15.926 -1.374 1.00 90.38 94 ASP A N 1
ATOM 768 C CA . ASP A 1 94 ? -15.658 -15.886 -2.716 1.00 90.38 94 ASP A CA 1
ATOM 769 C C . ASP A 1 94 ? -14.442 -14.953 -2.762 1.00 90.38 94 ASP A C 1
ATOM 771 O O . ASP A 1 94 ? -14.409 -13.903 -2.113 1.00 90.38 94 ASP A O 1
ATOM 775 N N . TYR A 1 95 ? -13.439 -15.341 -3.547 1.00 92.69 95 TYR A N 1
ATOM 776 C CA . TYR A 1 95 ? -12.184 -14.614 -3.715 1.00 92.69 95 TYR A CA 1
ATOM 777 C C . TYR A 1 95 ? -11.967 -14.325 -5.194 1.00 92.69 95 TYR A C 1
ATOM 779 O O . TYR A 1 95 ? -11.772 -15.238 -5.999 1.00 92.69 95 TYR A O 1
ATOM 787 N N . LYS A 1 96 ? -11.929 -13.043 -5.562 1.00 94.06 96 LYS A N 1
ATOM 788 C CA . LYS A 1 96 ? -11.846 -12.638 -6.967 1.00 94.06 96 LYS A CA 1
ATOM 789 C C . LYS A 1 96 ? -10.832 -11.533 -7.185 1.00 94.06 96 LYS A C 1
ATOM 791 O O . LYS A 1 96 ? -10.903 -10.467 -6.582 1.00 94.06 96 LYS A O 1
ATOM 796 N N . LEU A 1 97 ? -9.911 -11.748 -8.118 1.00 94.25 97 LEU A N 1
ATOM 797 C CA . LEU A 1 97 ? -9.029 -10.690 -8.603 1.00 94.25 97 LEU A CA 1
ATOM 798 C C . LEU A 1 97 ? -9.837 -9.757 -9.519 1.00 94.25 97 LEU A C 1
ATOM 800 O O . LEU A 1 97 ? -10.102 -10.099 -10.670 1.00 94.25 97 LEU A O 1
ATOM 804 N N . LEU A 1 98 ? -10.271 -8.609 -8.994 1.00 92.62 98 LEU A N 1
ATOM 805 C CA . LEU A 1 98 ? -11.139 -7.664 -9.708 1.00 92.62 98 LEU A CA 1
ATOM 806 C C . LEU A 1 98 ? -10.398 -6.898 -10.793 1.00 92.62 98 LEU A C 1
ATOM 808 O O . LEU A 1 98 ? -10.925 -6.673 -11.878 1.00 92.62 98 LEU A O 1
ATOM 812 N N . TYR A 1 99 ? -9.180 -6.473 -10.477 1.00 93.69 99 TYR A N 1
ATOM 813 C CA . TYR A 1 99 ? -8.376 -5.647 -11.357 1.00 93.69 99 TYR A CA 1
ATOM 814 C C . TYR A 1 99 ? -6.906 -6.001 -11.194 1.00 93.69 99 TYR A C 1
ATOM 816 O O . TYR A 1 99 ? -6.432 -6.272 -10.089 1.00 93.69 99 TYR A O 1
ATOM 824 N N . ARG A 1 100 ? -6.172 -5.985 -12.304 1.00 93.94 100 ARG A N 1
ATOM 825 C CA . ARG A 1 100 ? -4.724 -6.179 -12.328 1.00 93.94 100 ARG A CA 1
ATOM 826 C C . ARG A 1 100 ? -4.136 -5.442 -13.512 1.00 93.94 100 ARG A C 1
ATOM 828 O O . ARG A 1 100 ? -4.671 -5.509 -14.615 1.00 93.94 100 ARG A O 1
ATOM 835 N N . ASN A 1 101 ? -3.015 -4.781 -13.287 1.00 95.12 101 ASN A N 1
ATOM 836 C CA . ASN A 1 101 ? -2.287 -4.089 -14.331 1.00 95.12 101 ASN A CA 1
ATOM 837 C C . ASN A 1 101 ? -0.795 -4.310 -14.123 1.00 95.12 101 ASN A C 1
ATOM 839 O O . ASN A 1 101 ? -0.286 -4.031 -13.039 1.00 95.12 101 ASN A O 1
ATOM 843 N N . VAL A 1 102 ? -0.107 -4.805 -15.150 1.00 96.31 102 VAL A N 1
ATOM 844 C CA . VAL A 1 102 ? 1.350 -4.954 -15.160 1.00 96.31 102 VAL A CA 1
ATOM 845 C C . VAL A 1 102 ? 1.897 -4.111 -16.294 1.00 96.31 102 VAL A C 1
ATOM 847 O O . VAL A 1 102 ? 1.521 -4.291 -17.449 1.00 96.31 102 VAL A O 1
ATOM 850 N N . LYS A 1 103 ? 2.809 -3.206 -15.953 1.00 97.38 103 LYS A N 1
ATOM 851 C CA . LYS A 1 103 ? 3.515 -2.349 -16.899 1.00 97.38 103 LYS A CA 1
ATOM 852 C C . LYS A 1 103 ? 5.016 -2.503 -16.716 1.00 97.38 103 LYS A C 1
ATOM 854 O O . LYS A 1 103 ? 5.498 -2.899 -15.653 1.00 97.38 103 LYS A O 1
ATOM 859 N N . ARG A 1 104 ? 5.754 -2.219 -17.781 1.00 97.88 104 ARG A N 1
ATOM 860 C CA . ARG A 1 104 ? 7.208 -2.336 -17.823 1.00 97.88 104 ARG A CA 1
ATOM 861 C C . ARG A 1 104 ? 7.792 -1.046 -18.347 1.00 97.88 104 ARG A C 1
ATOM 863 O O . ARG A 1 104 ? 7.310 -0.520 -19.347 1.00 97.88 104 ARG A O 1
ATOM 870 N N . TYR A 1 105 ? 8.815 -0.566 -17.657 1.00 98.38 105 TYR A N 1
ATOM 871 C CA . TYR A 1 105 ? 9.420 0.719 -17.951 1.00 98.38 105 TYR A CA 1
ATOM 872 C C . TYR A 1 105 ? 10.936 0.631 -17.977 1.00 98.38 105 TYR A C 1
ATOM 874 O O . TYR A 1 105 ? 11.533 -0.101 -17.184 1.00 98.38 105 TYR A O 1
ATOM 882 N N . PHE A 1 106 ? 11.544 1.419 -18.853 1.00 98.31 106 PHE A N 1
ATOM 883 C CA . PHE A 1 106 ? 12.925 1.835 -18.700 1.00 98.31 106 PHE A CA 1
ATOM 884 C C . PHE A 1 106 ? 12.930 3.240 -18.096 1.00 98.31 106 PHE A C 1
ATOM 886 O O . PHE A 1 106 ? 12.606 4.212 -18.769 1.00 98.31 106 PHE A O 1
ATOM 893 N N . ILE A 1 107 ? 13.233 3.348 -16.806 1.00 98.31 107 ILE A N 1
ATOM 894 C CA . ILE A 1 107 ? 13.257 4.630 -16.094 1.00 98.31 107 ILE A CA 1
ATOM 895 C C . ILE A 1 107 ? 14.705 5.095 -15.995 1.00 98.31 107 ILE A C 1
ATOM 897 O O . ILE A 1 107 ? 15.512 4.370 -15.420 1.00 98.31 107 ILE A O 1
ATOM 901 N N . HIS A 1 108 ? 15.033 6.290 -16.484 1.00 97.94 108 HIS A N 1
ATOM 902 C CA . HIS A 1 108 ? 16.393 6.841 -16.402 1.00 97.94 108 HIS A CA 1
ATOM 903 C C . HIS A 1 108 ? 16.413 8.307 -15.985 1.00 97.94 108 HIS A C 1
ATOM 905 O O . HIS A 1 108 ? 15.425 9.011 -16.135 1.00 97.94 108 HIS A O 1
ATOM 911 N N . ASN A 1 109 ? 17.553 8.784 -15.491 1.00 96.50 109 ASN A N 1
ATOM 912 C CA . ASN A 1 109 ? 17.796 10.204 -15.203 1.00 96.50 109 ASN A CA 1
ATOM 913 C C . ASN A 1 109 ? 18.869 10.818 -16.132 1.00 96.50 109 ASN A C 1
ATOM 915 O O . ASN A 1 109 ? 19.418 11.877 -15.826 1.00 96.50 109 ASN A O 1
ATOM 919 N N . ALA A 1 110 ? 19.185 10.137 -17.243 1.00 96.12 110 ALA A N 1
ATOM 920 C CA . ALA A 1 110 ? 20.240 10.538 -18.170 1.00 96.12 110 ALA A CA 1
ATOM 921 C C . ALA A 1 110 ? 20.047 11.950 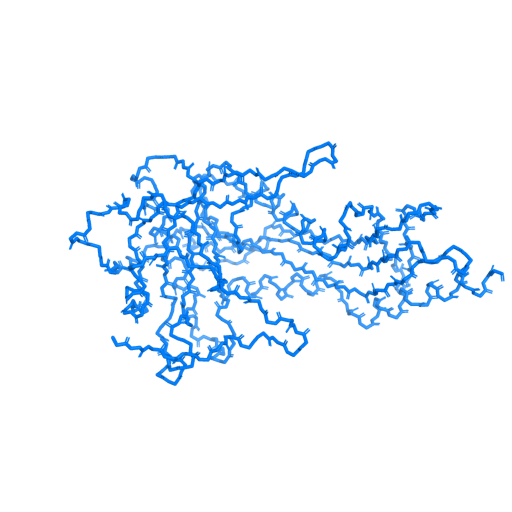-18.747 1.00 96.12 110 ALA A C 1
ATOM 923 O O . ALA A 1 110 ? 18.951 12.305 -19.180 1.00 96.12 110 ALA A O 1
ATOM 924 N N . LYS A 1 111 ? 21.126 12.741 -18.791 1.00 93.62 111 LYS A N 1
ATOM 925 C CA . LYS A 1 111 ? 21.119 14.132 -19.268 1.00 93.62 111 LYS A CA 1
ATOM 926 C C . LYS A 1 111 ? 21.943 14.307 -20.535 1.00 93.62 111 LYS A C 1
ATOM 928 O O . LYS A 1 111 ? 23.050 13.791 -20.649 1.00 93.62 111 LYS A O 1
ATOM 933 N N . GLY A 1 112 ? 21.426 15.117 -21.459 1.00 91.69 112 GLY A N 1
ATOM 934 C CA . GLY A 1 112 ? 22.156 15.516 -22.665 1.00 91.69 112 GLY A CA 1
ATOM 935 C C . GLY A 1 112 ? 22.430 14.368 -23.638 1.00 91.69 112 GLY A C 1
ATOM 936 O O . GLY A 1 112 ? 23.368 14.471 -24.419 1.00 91.69 112 GLY A O 1
ATOM 937 N N . VAL A 1 113 ? 21.632 13.299 -23.569 1.00 93.12 113 VAL A N 1
ATOM 938 C CA . VAL A 1 113 ? 21.686 12.132 -24.457 1.00 93.12 113 VAL A CA 1
ATOM 939 C C . VAL A 1 113 ? 20.285 11.781 -24.934 1.00 93.12 113 VAL A C 1
ATOM 941 O O . VAL A 1 113 ? 19.308 11.970 -24.209 1.00 93.12 113 VAL A O 1
ATOM 944 N N . LYS A 1 114 ? 20.175 11.253 -26.155 1.00 91.88 114 LYS A N 1
ATOM 945 C CA . LYS A 1 114 ? 18.903 10.770 -26.694 1.00 91.88 114 LYS A CA 1
ATOM 946 C C . LYS A 1 114 ? 18.711 9.306 -26.312 1.00 91.88 114 LYS A C 1
ATOM 948 O O . LYS A 1 114 ? 19.378 8.432 -26.857 1.00 91.88 114 LYS A O 1
ATOM 953 N N . VAL A 1 115 ? 17.769 9.041 -25.413 1.00 93.00 115 VAL A N 1
ATOM 954 C CA . VAL A 1 115 ? 17.376 7.676 -25.043 1.00 93.00 115 VAL A CA 1
ATOM 955 C C . VAL A 1 115 ? 16.218 7.211 -25.940 1.00 93.00 115 VAL A C 1
ATOM 957 O O . VAL A 1 115 ? 15.300 7.995 -26.197 1.00 93.00 115 VAL A O 1
ATOM 960 N N . PRO A 1 116 ? 16.228 5.961 -26.448 1.00 93.31 116 PRO A N 1
ATOM 961 C CA . PRO A 1 116 ? 15.101 5.407 -27.193 1.00 93.31 116 PRO A CA 1
ATOM 962 C C . PRO A 1 116 ? 13.785 5.502 -26.405 1.00 93.31 116 PRO A C 1
ATOM 964 O O . PRO A 1 116 ? 13.782 5.227 -25.205 1.00 93.31 116 PRO A O 1
ATOM 967 N N . PRO A 1 117 ? 12.646 5.819 -27.050 1.00 94.56 117 PRO A N 1
ATOM 968 C CA . PRO A 1 117 ? 11.361 5.964 -26.359 1.00 94.56 117 PRO A CA 1
ATOM 969 C C . PRO A 1 117 ? 10.794 4.631 -25.847 1.00 94.56 117 PRO A C 1
ATOM 971 O O . PRO A 1 117 ? 9.922 4.621 -24.985 1.00 94.56 117 PRO A O 1
ATOM 974 N N . ARG A 1 118 ? 11.286 3.506 -26.371 1.00 95.44 118 ARG A N 1
ATOM 975 C CA . ARG A 1 118 ? 10.908 2.153 -25.964 1.00 95.44 118 ARG A CA 1
ATOM 976 C C . ARG A 1 118 ? 12.052 1.179 -26.210 1.00 95.44 118 ARG A C 1
ATOM 978 O O . ARG A 1 118 ? 12.871 1.399 -27.103 1.00 95.44 118 ARG A O 1
ATOM 985 N N . TRP A 1 119 ? 12.042 0.074 -25.476 1.00 94.75 119 TRP A N 1
ATOM 986 C CA . TRP A 1 119 ? 12.988 -1.029 -25.617 1.00 94.75 119 TRP A CA 1
ATOM 987 C C . TRP A 1 119 ? 12.234 -2.334 -25.826 1.00 94.75 119 TRP A C 1
ATOM 989 O O . TRP A 1 119 ? 11.353 -2.674 -25.037 1.00 94.75 119 TRP A O 1
ATOM 999 N N . GLU A 1 120 ? 12.590 -3.075 -26.871 1.00 94.31 120 GLU A N 1
ATOM 1000 C CA . GLU A 1 120 ? 11.942 -4.339 -27.220 1.00 94.31 120 GLU A CA 1
ATOM 1001 C C . GLU A 1 120 ? 12.937 -5.500 -27.136 1.00 94.31 120 GLU A C 1
ATOM 1003 O O . GLU A 1 120 ? 14.059 -5.418 -27.633 1.00 94.31 120 GLU A O 1
ATOM 1008 N N . THR A 1 121 ? 12.515 -6.612 -26.537 1.00 91.06 121 THR A N 1
ATOM 1009 C CA . THR A 1 121 ? 13.249 -7.879 -26.595 1.00 91.06 121 THR A CA 1
ATOM 1010 C C . THR A 1 121 ? 12.286 -9.043 -26.765 1.00 91.06 121 THR A C 1
ATOM 1012 O O . THR A 1 121 ? 11.224 -9.089 -26.147 1.00 91.06 121 THR A O 1
ATOM 1015 N N . THR A 1 122 ? 12.625 -10.001 -27.619 1.00 89.75 122 THR A N 1
ATOM 1016 C CA . THR A 1 122 ? 11.786 -11.190 -27.831 1.00 89.75 122 THR A CA 1
ATOM 1017 C C . THR A 1 122 ? 11.963 -12.176 -26.674 1.00 89.75 122 THR A C 1
ATOM 1019 O O . THR A 1 122 ? 13.085 -12.390 -26.228 1.00 89.75 122 THR A O 1
ATOM 1022 N N . VAL A 1 123 ? 10.898 -12.814 -26.196 1.00 85.25 123 VAL A N 1
ATOM 1023 C CA . VAL A 1 123 ? 10.919 -13.913 -25.220 1.00 85.25 123 VAL A CA 1
ATOM 1024 C C . VAL A 1 123 ? 10.028 -15.035 -25.755 1.00 85.25 123 VAL A C 1
ATOM 1026 O O . VAL A 1 123 ? 8.804 -14.941 -25.684 1.00 85.25 123 VAL A O 1
ATOM 1029 N N . GLY A 1 124 ? 10.636 -16.089 -26.306 1.00 83.94 124 GLY A N 1
ATOM 1030 C CA . GLY A 1 124 ? 9.897 -17.082 -27.092 1.00 83.94 124 GLY A CA 1
ATOM 1031 C C . GLY A 1 124 ? 9.302 -16.426 -28.339 1.00 83.94 124 GLY A C 1
ATOM 1032 O O . GLY A 1 124 ? 10.032 -15.789 -29.092 1.00 83.94 124 GLY A O 1
ATOM 1033 N N . GLU A 1 125 ? 7.987 -16.528 -28.510 1.00 86.12 125 GLU A N 1
ATOM 1034 C CA . GLU A 1 125 ? 7.237 -15.884 -29.602 1.00 86.12 125 GLU A CA 1
ATOM 1035 C C . GLU A 1 125 ? 6.697 -14.492 -29.226 1.00 86.12 125 GLU A C 1
ATOM 1037 O O . GLU A 1 125 ? 6.178 -13.762 -30.068 1.00 86.12 125 GLU A O 1
ATOM 1042 N N . THR A 1 126 ? 6.832 -14.089 -27.961 1.00 86.81 126 THR A N 1
ATOM 1043 C CA . THR A 1 126 ? 6.255 -12.841 -27.450 1.00 86.81 126 THR A CA 1
ATOM 1044 C C . THR A 1 126 ? 7.283 -11.716 -27.452 1.00 86.81 126 THR A C 1
ATOM 1046 O O . THR A 1 126 ? 8.457 -11.924 -27.145 1.00 86.81 126 THR A O 1
ATOM 1049 N N . LYS A 1 127 ? 6.845 -10.483 -27.718 1.00 91.12 127 LYS A N 1
ATOM 1050 C CA . LYS A 1 127 ? 7.660 -9.284 -27.492 1.00 91.12 127 LYS A CA 1
ATOM 1051 C C . LYS A 1 127 ? 7.487 -8.758 -26.072 1.00 91.12 127 LYS A C 1
ATOM 1053 O O . LYS A 1 127 ? 6.374 -8.514 -25.614 1.00 91.12 127 LYS A O 1
ATOM 1058 N N . LEU A 1 128 ? 8.604 -8.537 -25.394 1.00 92.94 128 LEU A N 1
ATOM 1059 C CA . LEU A 1 128 ? 8.670 -7.824 -24.131 1.00 92.94 128 LEU A CA 1
ATOM 1060 C C . LEU A 1 128 ? 9.054 -6.371 -24.409 1.00 92.94 128 LEU A C 1
ATOM 1062 O O . LEU A 1 128 ? 10.134 -6.112 -24.937 1.00 92.94 128 LEU A O 1
ATOM 1066 N N . VAL A 1 129 ? 8.166 -5.443 -24.056 1.00 96.00 129 VAL A N 1
ATOM 1067 C CA . VAL A 1 129 ? 8.339 -4.005 -24.297 1.00 96.00 129 VAL A CA 1
ATOM 1068 C C . VAL A 1 129 ? 8.508 -3.276 -22.969 1.00 96.00 129 VAL A C 1
ATOM 1070 O O . VAL A 1 129 ? 7.747 -3.524 -22.031 1.00 96.00 129 VAL A O 1
ATOM 1073 N N . PHE A 1 130 ? 9.497 -2.388 -22.897 1.00 97.81 130 PHE A N 1
ATOM 1074 C CA . PHE A 1 130 ? 9.689 -1.435 -21.809 1.00 97.81 130 PHE A CA 1
ATOM 1075 C C . PHE A 1 130 ? 9.533 -0.020 -22.362 1.00 97.81 130 PHE A C 1
ATOM 1077 O O . PHE A 1 130 ? 10.335 0.407 -23.191 1.00 97.81 130 PHE A O 1
ATOM 1084 N N . GLU A 1 131 ? 8.517 0.699 -21.894 1.00 98.12 131 GLU A N 1
ATOM 1085 C CA . GLU A 1 131 ? 8.306 2.104 -22.256 1.00 98.12 131 GLU A CA 1
ATOM 1086 C C . GLU A 1 131 ? 9.289 2.991 -21.489 1.00 98.12 131 GLU A C 1
ATOM 1088 O O . GLU A 1 131 ? 9.482 2.818 -20.282 1.00 98.12 131 GLU A O 1
ATOM 1093 N N . THR A 1 132 ? 9.925 3.940 -22.165 1.00 98.00 132 THR A N 1
ATOM 1094 C CA . THR A 1 132 ? 10.910 4.811 -21.522 1.00 98.00 132 THR A CA 1
ATOM 1095 C C . THR A 1 132 ? 10.224 5.927 -20.735 1.00 98.00 132 THR A C 1
ATOM 1097 O O . THR A 1 132 ? 9.243 6.519 -21.183 1.00 98.00 132 THR A O 1
ATOM 1100 N N . MET A 1 133 ? 10.745 6.224 -19.544 1.00 97.31 133 MET A N 1
ATOM 1101 C CA . MET A 1 133 ? 10.326 7.358 -18.726 1.00 97.31 133 MET A CA 1
ATOM 1102 C C . MET A 1 133 ? 11.534 8.123 -18.197 1.00 97.31 133 MET A C 1
ATOM 1104 O O . MET A 1 133 ? 12.385 7.558 -17.505 1.00 97.31 133 MET A O 1
ATOM 1108 N N . ASP A 1 134 ? 11.527 9.433 -18.415 1.00 95.31 134 ASP A N 1
ATOM 1109 C CA . ASP A 1 134 ? 12.454 10.344 -17.759 1.00 95.31 134 ASP A CA 1
ATOM 1110 C C . ASP A 1 134 ? 12.096 10.487 -16.272 1.00 95.31 134 ASP A C 1
ATOM 1112 O O . ASP A 1 134 ? 10.983 10.871 -15.892 1.00 95.31 134 ASP A O 1
ATOM 1116 N N . SER A 1 135 ? 13.059 10.170 -15.415 1.00 94.56 135 SER A N 1
ATOM 1117 C CA . SER A 1 135 ? 13.012 10.424 -13.983 1.00 94.56 135 SER A CA 1
ATOM 1118 C C . SER A 1 135 ? 13.513 11.841 -13.709 1.00 94.56 135 SER A C 1
ATOM 1120 O O . SER A 1 135 ? 14.684 12.132 -13.959 1.00 94.56 135 SER A O 1
ATOM 1122 N N . PRO A 1 136 ? 12.691 12.717 -13.105 1.00 89.88 136 PRO A N 1
ATOM 1123 C CA . PRO A 1 136 ? 13.153 14.010 -12.609 1.00 89.88 136 PRO A CA 1
ATOM 1124 C C . PRO A 1 136 ? 13.963 13.883 -11.305 1.00 89.88 136 PRO A C 1
ATOM 1126 O O . PRO A 1 136 ? 14.445 14.885 -10.786 1.00 89.88 136 PRO A O 1
ATOM 1129 N N . MET A 1 137 ? 14.056 12.680 -10.729 1.00 87.56 137 MET A N 1
ATOM 1130 C CA . MET A 1 137 ? 14.754 12.406 -9.472 1.00 87.56 137 MET A CA 1
ATOM 1131 C C . MET A 1 137 ? 16.137 11.823 -9.745 1.00 87.56 137 MET A C 1
ATOM 1133 O O . MET A 1 137 ? 16.286 10.994 -10.646 1.00 87.56 137 MET A O 1
ATOM 1137 N N . GLU A 1 138 ? 17.114 12.190 -8.914 1.00 87.31 138 GLU A N 1
ATOM 1138 C CA . GLU A 1 138 ? 18.443 11.566 -8.918 1.00 87.31 138 GLU A CA 1
ATOM 1139 C C . GLU A 1 138 ? 18.323 10.060 -8.669 1.00 87.31 138 GLU A C 1
ATOM 1141 O O . GLU A 1 138 ? 18.827 9.260 -9.449 1.00 87.31 138 GLU A O 1
ATOM 1146 N N . ASN A 1 139 ? 17.545 9.656 -7.661 1.00 89.12 139 ASN A N 1
ATOM 1147 C CA . ASN A 1 139 ? 17.258 8.249 -7.423 1.00 89.12 139 ASN A CA 1
ATOM 1148 C C . ASN A 1 139 ? 16.076 7.768 -8.283 1.00 89.12 139 ASN A C 1
ATOM 1150 O O . ASN A 1 139 ? 14.906 7.924 -7.919 1.00 89.12 139 ASN A O 1
ATOM 1154 N N . VAL A 1 140 ? 16.382 7.097 -9.396 1.00 93.06 140 VAL A N 1
ATOM 1155 C CA . VAL A 1 140 ? 15.385 6.484 -10.300 1.00 93.06 140 VAL A CA 1
ATOM 1156 C C . VAL A 1 140 ? 14.449 5.490 -9.594 1.00 93.06 140 VAL A C 1
ATOM 1158 O O . VAL A 1 140 ? 13.304 5.298 -10.006 1.00 93.06 140 VAL A O 1
ATOM 1161 N N . SER A 1 141 ? 14.893 4.885 -8.487 1.00 90.56 141 SER A N 1
ATOM 1162 C CA . SER A 1 141 ? 14.081 3.959 -7.688 1.00 90.56 141 SER A CA 1
ATOM 1163 C C . SER A 1 141 ? 13.005 4.690 -6.876 1.00 90.56 141 SER A C 1
ATOM 1165 O O . SER A 1 141 ? 11.912 4.147 -6.705 1.00 90.56 141 SER A O 1
ATOM 1167 N N . GLU A 1 142 ? 13.275 5.916 -6.404 1.00 89.44 142 GLU A N 1
ATOM 1168 C CA . GLU A 1 142 ? 12.269 6.765 -5.740 1.00 89.44 142 GLU A CA 1
ATOM 1169 C C . GLU A 1 142 ? 11.177 7.165 -6.740 1.00 89.44 142 GLU A C 1
ATOM 1171 O O . GLU A 1 142 ? 9.986 7.065 -6.434 1.00 89.44 142 GLU A O 1
ATOM 1176 N N . TYR A 1 143 ? 11.562 7.506 -7.974 1.00 93.25 143 TYR A N 1
ATOM 1177 C CA . TYR A 1 143 ? 10.594 7.802 -9.028 1.00 93.25 143 TYR A CA 1
ATOM 1178 C C . TYR A 1 143 ? 9.734 6.580 -9.379 1.00 93.25 143 TYR A C 1
ATOM 1180 O O . TYR A 1 143 ? 8.509 6.692 -9.474 1.00 93.25 143 TYR A O 1
ATOM 1188 N N . ALA A 1 144 ? 10.338 5.390 -9.464 1.00 94.44 144 ALA A N 1
ATOM 1189 C CA . ALA A 1 144 ? 9.605 4.142 -9.671 1.00 94.44 144 ALA A CA 1
ATOM 1190 C C . ALA A 1 144 ? 8.573 3.850 -8.563 1.00 94.44 144 ALA A C 1
ATOM 1192 O O . ALA A 1 144 ? 7.469 3.390 -8.863 1.00 94.44 144 ALA A O 1
ATOM 1193 N N . ASN A 1 145 ? 8.882 4.160 -7.296 1.00 91.56 145 ASN A N 1
ATOM 1194 C CA . ASN A 1 145 ? 7.904 4.073 -6.201 1.00 91.56 145 ASN A CA 1
ATOM 1195 C C . ASN A 1 145 ? 6.712 5.014 -6.439 1.00 91.56 145 ASN A C 1
ATOM 1197 O O . ASN A 1 145 ? 5.563 4.645 -6.192 1.00 91.56 145 ASN A O 1
ATOM 1201 N N . GLY A 1 146 ? 6.970 6.222 -6.949 1.00 91.62 146 GLY A N 1
ATOM 1202 C CA . GLY A 1 146 ? 5.929 7.164 -7.359 1.00 91.62 146 GLY A CA 1
ATOM 1203 C C . GLY A 1 146 ? 5.051 6.632 -8.498 1.00 91.62 146 GLY A C 1
ATOM 1204 O O . GLY A 1 146 ? 3.832 6.798 -8.456 1.00 91.62 146 GLY A O 1
ATOM 1205 N N . VAL A 1 147 ? 5.642 5.954 -9.488 1.00 95.31 147 VAL A N 1
ATOM 1206 C CA . VAL A 1 147 ? 4.904 5.294 -10.581 1.00 95.31 147 VAL A CA 1
ATOM 1207 C C . VAL A 1 147 ? 4.002 4.180 -10.041 1.00 95.31 147 VAL A C 1
ATOM 1209 O O . VAL A 1 147 ? 2.821 4.140 -10.382 1.00 95.31 147 VAL A O 1
ATOM 1212 N N . MET A 1 148 ? 4.510 3.328 -9.147 1.00 95.31 148 MET A N 1
ATOM 1213 C CA . MET A 1 148 ? 3.714 2.271 -8.509 1.00 95.31 148 MET A CA 1
ATOM 1214 C C . MET A 1 148 ? 2.538 2.847 -7.708 1.00 95.31 148 MET A C 1
ATOM 1216 O O . MET A 1 148 ? 1.400 2.434 -7.921 1.00 95.31 148 MET A O 1
ATOM 1220 N N . LYS A 1 149 ? 2.771 3.885 -6.889 1.00 93.75 149 LYS A N 1
ATOM 1221 C CA . LYS A 1 149 ? 1.699 4.589 -6.157 1.00 93.75 149 LYS A CA 1
ATOM 1222 C C . LYS A 1 149 ? 0.615 5.147 -7.082 1.00 93.75 149 LYS A C 1
ATOM 1224 O O . LYS A 1 149 ? -0.567 5.099 -6.743 1.00 93.75 149 LYS A O 1
ATOM 1229 N N . LYS A 1 150 ? 0.987 5.676 -8.255 1.00 94.44 150 LYS A N 1
ATOM 1230 C CA . LYS A 1 150 ? 0.014 6.132 -9.265 1.00 94.44 150 LYS A CA 1
ATOM 1231 C C . LYS A 1 150 ? -0.812 4.969 -9.815 1.00 94.44 150 LYS A C 1
ATOM 1233 O O . LYS A 1 150 ? -2.025 5.108 -9.923 1.00 94.44 150 LYS A O 1
ATOM 1238 N N . MET A 1 151 ? -0.184 3.830 -10.106 1.00 96.75 151 MET A N 1
ATOM 1239 C CA . MET A 1 151 ? -0.898 2.636 -10.567 1.00 96.75 151 MET A CA 1
ATOM 1240 C C . MET A 1 151 ? -1.880 2.117 -9.509 1.00 96.75 151 MET A C 1
ATOM 1242 O O . MET A 1 151 ? -3.020 1.814 -9.838 1.00 96.75 151 MET A O 1
ATOM 1246 N N . GLU A 1 152 ? -1.499 2.080 -8.233 1.00 96.75 152 GLU A N 1
ATOM 1247 C CA . GLU A 1 152 ? -2.400 1.689 -7.135 1.00 96.75 152 GLU A CA 1
ATOM 1248 C C . GLU A 1 152 ? -3.585 2.656 -6.970 1.00 96.75 152 GLU A C 1
ATOM 1250 O O . GLU A 1 152 ? -4.704 2.229 -6.695 1.00 96.75 152 GLU A O 1
ATOM 1255 N N . LEU A 1 153 ? -3.369 3.961 -7.171 1.00 95.62 153 LEU A N 1
ATOM 1256 C CA . LEU A 1 153 ? -4.453 4.949 -7.206 1.00 95.62 153 LEU A CA 1
ATOM 1257 C C . LEU A 1 153 ? -5.406 4.733 -8.381 1.00 95.62 153 LEU A C 1
ATOM 1259 O O . LEU A 1 153 ? -6.607 4.954 -8.236 1.00 95.62 153 LEU A O 1
ATOM 1263 N N . GLU A 1 154 ? -4.891 4.335 -9.545 1.00 96.19 154 GLU A N 1
ATOM 1264 C CA . GLU A 1 154 ? -5.729 3.942 -10.679 1.00 96.19 154 GLU A CA 1
ATOM 1265 C C . GLU A 1 154 ? -6.573 2.721 -10.316 1.00 96.19 154 GLU A C 1
ATOM 1267 O O . GLU A 1 154 ? -7.782 2.766 -10.518 1.00 96.19 154 GLU A O 1
ATOM 1272 N N . VAL A 1 155 ? -5.980 1.691 -9.699 1.00 97.31 155 VAL A N 1
ATOM 1273 C CA . VAL A 1 155 ? -6.731 0.529 -9.198 1.00 97.31 155 VAL A CA 1
ATOM 1274 C C . VAL A 1 155 ? -7.838 0.963 -8.241 1.00 97.31 155 VAL A C 1
ATOM 1276 O O . VAL A 1 155 ? -8.987 0.575 -8.436 1.00 97.31 155 VAL A O 1
ATOM 1279 N N . LEU A 1 156 ? -7.522 1.809 -7.254 1.00 96.62 156 LEU A N 1
ATOM 1280 C CA . LEU A 1 156 ? -8.507 2.333 -6.306 1.00 96.62 156 LEU A CA 1
ATOM 1281 C C . LEU A 1 156 ? -9.678 2.999 -7.030 1.00 96.62 156 LEU A C 1
ATOM 1283 O O . LEU A 1 156 ? -10.823 2.726 -6.698 1.00 96.62 156 LEU A O 1
ATOM 1287 N N . ARG A 1 157 ? -9.416 3.823 -8.049 1.00 94.94 157 ARG A N 1
ATOM 1288 C CA . ARG A 1 157 ? -10.480 4.467 -8.837 1.00 94.94 157 ARG A CA 1
ATOM 1289 C C . ARG A 1 157 ? -11.358 3.472 -9.594 1.00 94.94 157 ARG A C 1
ATOM 1291 O O . ARG A 1 157 ? -12.535 3.756 -9.759 1.00 94.94 157 ARG A O 1
ATOM 1298 N N . GLN A 1 158 ? -10.799 2.354 -10.057 1.00 95.62 158 GLN A N 1
ATOM 1299 C CA . GLN A 1 158 ? -11.543 1.334 -10.805 1.00 95.62 158 GLN A CA 1
ATOM 1300 C C . GLN A 1 158 ? -12.454 0.487 -9.911 1.00 95.62 158 GLN A C 1
ATOM 1302 O O . GLN A 1 158 ? -13.494 0.027 -10.368 1.00 95.62 158 GLN A O 1
ATOM 1307 N N . VAL A 1 159 ? -12.066 0.260 -8.652 1.00 94.56 159 VAL A N 1
ATOM 1308 C CA . VAL A 1 159 ? -12.787 -0.650 -7.739 1.00 94.56 159 VAL A CA 1
ATOM 1309 C C . VAL A 1 159 ? -13.599 0.062 -6.661 1.00 94.56 159 VAL A C 1
ATOM 1311 O O . VAL A 1 159 ? -14.356 -0.584 -5.942 1.00 94.56 159 VAL A O 1
ATOM 1314 N N . TYR A 1 160 ? -13.424 1.374 -6.505 1.00 94.12 160 TYR A N 1
ATOM 1315 C CA . TYR A 1 160 ? -14.127 2.147 -5.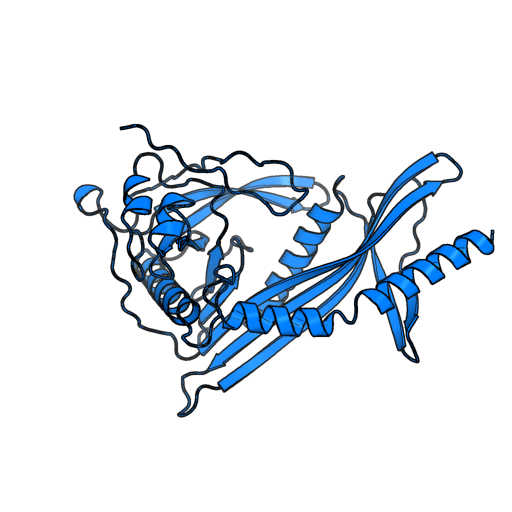491 1.00 94.12 160 TYR A CA 1
ATOM 1316 C C . TYR A 1 160 ? -15.632 2.210 -5.779 1.00 94.12 160 TYR A C 1
ATOM 1318 O O . TYR A 1 160 ? -16.057 2.672 -6.837 1.00 94.12 160 TYR A O 1
ATOM 1326 N N . GLY A 1 161 ? -16.430 1.802 -4.794 1.00 91.44 161 GLY A N 1
ATOM 1327 C CA . GLY A 1 161 ? -17.890 1.821 -4.821 1.00 91.44 161 GLY A CA 1
ATOM 1328 C C . GLY A 1 161 ? -18.453 1.973 -3.409 1.00 91.44 161 GLY A C 1
ATOM 1329 O O . GLY A 1 161 ? -17.752 1.744 -2.423 1.00 91.44 161 GLY A O 1
ATOM 1330 N N . SER A 1 162 ? -19.715 2.387 -3.289 1.00 87.12 162 SER A N 1
ATOM 1331 C CA . SER A 1 162 ? -20.350 2.639 -1.987 1.00 87.12 162 SER A CA 1
ATOM 1332 C C . SER A 1 162 ? -20.606 1.370 -1.166 1.00 87.12 162 SER A C 1
ATOM 1334 O O . SER A 1 162 ? -20.711 1.459 0.055 1.00 87.12 162 SER A O 1
ATOM 1336 N N . ASP A 1 163 ? -20.704 0.206 -1.812 1.00 90.50 163 ASP A N 1
ATOM 1337 C CA . ASP A 1 163 ? -20.988 -1.098 -1.197 1.00 90.50 163 ASP A CA 1
ATOM 1338 C C . ASP A 1 163 ? -19.726 -1.900 -0.830 1.00 90.50 163 ASP A C 1
ATOM 1340 O O . ASP A 1 163 ? -19.828 -3.007 -0.300 1.00 90.50 163 ASP A O 1
ATOM 1344 N N . ILE A 1 164 ? -18.536 -1.352 -1.092 1.00 94.69 164 ILE A N 1
ATOM 1345 C CA . ILE A 1 164 ? -17.252 -2.028 -0.895 1.00 94.69 164 ILE A CA 1
ATOM 1346 C C . ILE A 1 164 ? -16.430 -1.293 0.161 1.00 94.69 164 ILE A C 1
ATOM 1348 O O . ILE A 1 164 ? -16.296 -0.070 0.132 1.00 94.69 164 ILE A O 1
ATOM 1352 N N . PHE A 1 165 ? -15.820 -2.056 1.069 1.00 97.88 165 PHE A N 1
ATOM 1353 C CA . PHE A 1 165 ? -14.790 -1.549 1.969 1.00 97.88 165 PHE A CA 1
ATOM 1354 C C . PHE A 1 165 ? -13.400 -1.842 1.409 1.00 97.88 165 PHE A C 1
ATOM 1356 O O . PHE A 1 165 ? -13.064 -2.991 1.137 1.00 97.88 165 PHE A O 1
ATOM 1363 N N . VAL A 1 166 ? -12.576 -0.816 1.233 1.00 98.19 166 VAL A N 1
ATOM 1364 C CA . VAL A 1 166 ? -11.256 -0.929 0.615 1.00 98.19 166 VAL A CA 1
ATOM 1365 C C . VAL A 1 166 ? -10.161 -0.809 1.667 1.00 98.19 166 VAL A C 1
ATOM 1367 O O . VAL A 1 166 ? -10.098 0.179 2.395 1.00 98.19 166 VAL A O 1
ATOM 1370 N N . VAL A 1 167 ? -9.248 -1.778 1.687 1.00 97.62 167 VAL A N 1
ATOM 1371 C CA . VAL A 1 167 ? -7.982 -1.720 2.421 1.00 97.62 167 VAL A CA 1
ATOM 1372 C C . VAL A 1 167 ? -6.850 -1.580 1.413 1.00 97.62 167 VAL A C 1
ATOM 1374 O O . VAL A 1 167 ? -6.571 -2.494 0.642 1.00 97.62 167 VAL A O 1
ATOM 1377 N N . SER A 1 168 ? -6.180 -0.434 1.413 1.00 96.81 168 SER A N 1
ATOM 1378 C CA . SER A 1 168 ? -4.991 -0.209 0.594 1.00 96.81 168 SER A CA 1
ATOM 1379 C C . SER A 1 168 ? -3.736 -0.389 1.445 1.00 96.81 168 SER A C 1
ATOM 1381 O O . SER A 1 168 ? -3.599 0.290 2.460 1.00 96.81 168 SER A O 1
ATOM 1383 N N . ASP A 1 169 ? -2.792 -1.230 1.017 1.00 93.00 169 ASP A N 1
ATOM 1384 C CA . ASP A 1 169 ? -1.479 -1.309 1.674 1.00 93.00 169 ASP A CA 1
ATOM 1385 C C . ASP A 1 169 ? -0.675 -0.019 1.429 1.00 93.00 169 ASP A C 1
ATOM 1387 O O . ASP A 1 169 ? -0.842 0.665 0.406 1.00 93.00 169 ASP A O 1
ATOM 1391 N N . GLY A 1 170 ? 0.156 0.342 2.403 1.00 90.75 170 GLY A N 1
ATOM 1392 C CA . GLY A 1 170 ? 0.991 1.532 2.389 1.00 90.75 170 GLY A CA 1
ATOM 1393 C C . GLY A 1 170 ? 0.287 2.805 2.874 1.00 90.75 170 GLY A C 1
ATOM 1394 O O . GLY A 1 170 ? -0.890 2.795 3.240 1.00 90.75 170 GLY A O 1
ATOM 1395 N N . PRO A 1 171 ? 1.018 3.934 2.908 1.00 90.31 171 PRO A N 1
ATOM 1396 C CA . PRO A 1 171 ? 0.487 5.212 3.370 1.00 90.31 171 PRO A CA 1
ATOM 1397 C C . PRO A 1 171 ? -0.582 5.760 2.424 1.00 90.31 171 PRO A C 1
ATOM 1399 O O . PRO A 1 171 ? -0.646 5.391 1.249 1.00 90.31 171 PRO A O 1
ATOM 1402 N N . VAL A 1 172 ? -1.371 6.712 2.926 1.00 89.75 172 VAL A N 1
ATOM 1403 C CA . VAL A 1 172 ? -2.365 7.475 2.161 1.00 89.75 172 VAL A CA 1
ATOM 1404 C C . VAL A 1 172 ? -1.810 7.924 0.810 1.00 89.75 172 VAL A C 1
ATOM 1406 O O . VAL A 1 172 ? -0.767 8.577 0.719 1.00 89.75 172 VAL A O 1
ATOM 1409 N N . LYS A 1 173 ? -2.559 7.602 -0.248 1.00 86.69 173 LYS A N 1
ATOM 1410 C CA . LYS A 1 173 ? -2.161 7.844 -1.644 1.00 86.69 173 LYS A CA 1
ATOM 1411 C C . LYS A 1 173 ? -2.833 9.083 -2.252 1.00 86.69 173 LYS A C 1
ATOM 1413 O O . LYS A 1 173 ? -2.397 9.580 -3.282 1.00 86.69 173 LYS A O 1
ATOM 1418 N N . THR A 1 174 ? -3.886 9.609 -1.627 1.00 87.56 174 THR A N 1
ATOM 1419 C CA . THR A 1 174 ? -4.649 10.782 -2.091 1.00 87.56 174 THR A CA 1
ATOM 1420 C C . THR A 1 174 ? -4.994 11.693 -0.921 1.00 87.56 174 THR A C 1
ATOM 1422 O O . THR A 1 174 ? -5.199 11.219 0.186 1.00 87.56 174 THR A O 1
ATOM 1425 N N . THR A 1 175 ? -5.105 12.999 -1.149 1.00 88.19 175 THR A N 1
ATOM 1426 C CA . THR A 1 175 ? -5.557 13.949 -0.117 1.00 88.19 175 THR A CA 1
ATOM 1427 C C . THR A 1 175 ? -7.077 13.975 0.044 1.00 88.19 175 THR A C 1
ATOM 1429 O O . THR A 1 175 ? -7.579 14.536 1.012 1.00 88.19 175 THR A O 1
ATOM 1432 N N . LYS A 1 176 ? -7.826 13.393 -0.901 1.00 91.12 176 LYS A N 1
ATOM 1433 C CA . LYS A 1 176 ? -9.289 13.325 -0.844 1.00 91.12 176 LYS A CA 1
ATOM 1434 C C . LYS A 1 176 ? -9.721 12.251 0.152 1.00 91.12 176 LYS A C 1
ATOM 1436 O O . LYS A 1 176 ? -9.398 11.084 -0.048 1.00 91.12 176 LYS A O 1
ATOM 1441 N N . PHE A 1 177 ? -10.508 12.629 1.156 1.00 93.44 177 PHE A N 1
ATOM 1442 C CA . PHE A 1 177 ? -11.198 11.666 2.009 1.00 93.44 177 PHE A CA 1
ATOM 1443 C C . PHE A 1 177 ? -12.231 10.878 1.191 1.00 93.44 177 PHE A C 1
ATOM 1445 O O . PHE A 1 177 ? -13.062 11.461 0.489 1.00 93.44 177 PHE A O 1
ATOM 1452 N N . LEU A 1 178 ? -12.146 9.552 1.263 1.00 94.19 178 LEU A N 1
ATOM 1453 C CA . LEU A 1 178 ? -13.045 8.620 0.594 1.00 94.19 178 LEU A CA 1
ATOM 1454 C C . LEU A 1 178 ? -13.689 7.738 1.669 1.00 94.19 178 LEU A C 1
ATOM 1456 O O . LEU A 1 178 ? -12.960 7.006 2.345 1.00 94.19 178 LEU A O 1
ATOM 1460 N N . PRO A 1 179 ? -15.021 7.794 1.848 1.00 92.62 179 PRO A N 1
ATOM 1461 C CA . PRO A 1 179 ? -15.720 6.859 2.719 1.00 92.62 179 PRO A CA 1
ATOM 1462 C C . PRO A 1 179 ? -15.370 5.409 2.370 1.00 92.62 179 PRO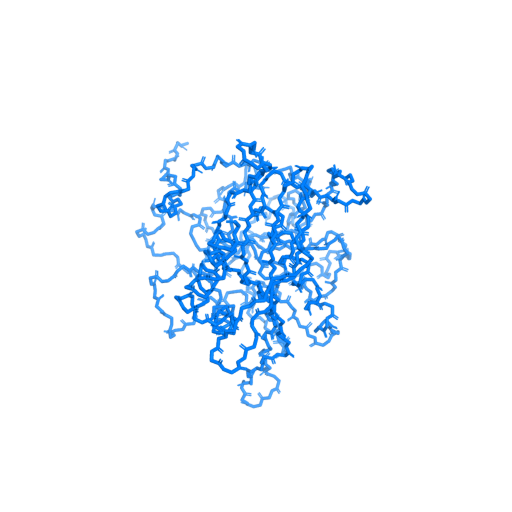 A C 1
ATOM 1464 O O . PRO A 1 179 ? -15.154 5.092 1.208 1.00 92.62 179 PRO A O 1
ATOM 1467 N N . ASN A 1 180 ? -15.315 4.524 3.363 1.00 95.06 180 ASN A N 1
ATOM 1468 C CA . ASN A 1 180 ? -14.995 3.100 3.188 1.00 95.06 180 ASN A CA 1
ATOM 1469 C C . ASN A 1 180 ? -13.591 2.774 2.637 1.00 95.06 180 ASN A C 1
ATOM 1471 O O . ASN A 1 180 ? -13.344 1.615 2.321 1.00 95.06 180 ASN A O 1
ATOM 1475 N N . VAL A 1 181 ? -12.659 3.729 2.547 1.00 97.38 181 VAL A N 1
ATOM 1476 C CA . VAL A 1 181 ? -11.256 3.453 2.186 1.00 97.38 181 VAL A CA 1
ATOM 1477 C C . VAL A 1 181 ? -10.363 3.667 3.401 1.00 97.38 181 VAL A C 1
ATOM 1479 O O . VAL A 1 181 ? -10.344 4.756 3.971 1.00 97.38 181 VAL A O 1
ATOM 1482 N N . ILE A 1 182 ? -9.588 2.647 3.765 1.00 97.06 182 ILE A N 1
ATOM 1483 C CA . ILE A 1 182 ? -8.565 2.717 4.809 1.00 97.06 182 ILE A CA 1
ATOM 1484 C C . ILE A 1 182 ? -7.192 2.374 4.232 1.00 97.06 182 ILE A C 1
ATOM 1486 O O . ILE A 1 182 ? -7.060 1.498 3.374 1.00 97.06 182 ILE A O 1
ATOM 1490 N N . TYR A 1 183 ? -6.162 3.065 4.708 1.00 96.56 183 TYR A N 1
ATOM 1491 C CA . TYR A 1 183 ? -4.771 2.784 4.369 1.00 96.56 183 TYR A CA 1
ATOM 1492 C C . TYR A 1 183 ? -4.090 2.092 5.544 1.00 96.56 183 TYR A C 1
ATOM 1494 O O . TYR A 1 183 ? -4.257 2.516 6.689 1.00 96.56 183 TYR A O 1
ATOM 1502 N N . LEU A 1 184 ? -3.345 1.025 5.265 1.00 94.62 184 LEU A N 1
ATOM 1503 C CA . LEU A 1 184 ? -2.672 0.216 6.274 1.00 94.62 184 LEU A CA 1
ATOM 1504 C C . LEU A 1 184 ? -1.157 0.348 6.132 1.00 94.62 184 LEU A C 1
ATOM 1506 O O . LEU A 1 184 ? -0.567 -0.087 5.148 1.00 94.62 184 LEU A O 1
ATOM 1510 N N . VAL A 1 185 ? -0.521 0.911 7.154 1.00 91.12 185 VAL A N 1
ATOM 1511 C CA . VAL A 1 185 ? 0.920 1.165 7.205 1.00 91.12 185 VAL A CA 1
ATOM 1512 C C . VAL A 1 185 ? 1.556 0.258 8.250 1.00 91.12 185 VAL A C 1
ATOM 1514 O O . VAL A 1 185 ? 1.193 0.309 9.422 1.00 91.12 185 VAL A O 1
ATOM 1517 N N . LYS A 1 186 ? 2.528 -0.562 7.844 1.00 80.06 186 LYS A N 1
ATOM 1518 C CA . LYS A 1 186 ? 3.295 -1.432 8.760 1.00 80.06 186 LYS A CA 1
ATOM 1519 C C . LYS A 1 186 ? 4.644 -0.838 9.170 1.00 80.06 186 LYS A C 1
ATOM 1521 O O . LYS A 1 186 ? 5.327 -1.386 10.025 1.00 80.06 186 LYS A O 1
ATOM 1526 N N . GLU A 1 187 ? 5.036 0.276 8.558 1.00 70.88 187 GLU A N 1
ATOM 1527 C CA . GLU A 1 187 ? 6.311 0.929 8.831 1.00 70.88 187 GLU A CA 1
ATOM 1528 C C . GLU A 1 187 ? 6.304 1.573 10.225 1.00 70.88 187 GLU A C 1
ATOM 1530 O O . GLU A 1 187 ? 5.518 2.479 10.511 1.00 70.88 187 GLU A O 1
ATOM 1535 N N . SER A 1 188 ? 7.214 1.124 11.092 1.00 66.31 188 SER A N 1
ATOM 1536 C CA . SER A 1 188 ? 7.344 1.614 12.469 1.00 66.31 188 SER A CA 1
ATOM 1537 C C . SER A 1 188 ? 8.352 2.772 12.594 1.00 66.31 188 SER A C 1
ATOM 1539 O O . SER A 1 188 ? 8.698 3.188 13.702 1.00 66.31 188 SER A O 1
ATOM 1541 N N . ARG A 1 189 ? 8.880 3.294 11.473 1.00 70.62 189 ARG A N 1
ATOM 1542 C CA . ARG A 1 189 ? 9.926 4.338 11.452 1.00 70.62 189 ARG A CA 1
ATOM 1543 C C . ARG A 1 189 ? 9.482 5.658 12.089 1.00 70.62 189 ARG A C 1
ATOM 1545 O O . ARG A 1 189 ? 10.305 6.400 12.627 1.00 70.62 189 ARG A O 1
ATOM 1552 N N . TYR A 1 190 ? 8.196 5.959 12.003 1.00 77.69 190 TYR A N 1
ATOM 1553 C CA . TYR A 1 190 ? 7.640 7.252 12.365 1.00 77.69 190 TYR A CA 1
ATOM 1554 C C . TYR A 1 190 ? 6.863 7.163 13.687 1.00 77.69 190 TYR A C 1
ATOM 1556 O O . TYR A 1 190 ? 5.986 6.310 13.844 1.00 77.69 190 TYR A O 1
ATOM 1564 N N . PHE A 1 191 ? 7.169 8.057 14.630 1.00 80.12 191 PHE A N 1
ATOM 1565 C CA . PHE A 1 191 ? 6.495 8.156 15.927 1.00 80.12 191 PHE A CA 1
ATOM 1566 C C . PHE A 1 191 ? 5.514 9.330 15.946 1.00 80.12 191 PHE A C 1
ATOM 1568 O O . PHE A 1 191 ? 5.907 10.476 15.728 1.00 80.12 191 PHE A O 1
ATOM 1575 N N . TYR A 1 192 ? 4.247 9.029 16.243 1.00 86.19 192 TYR A N 1
ATOM 1576 C CA . TYR A 1 192 ? 3.125 9.979 16.204 1.00 86.19 192 TYR A CA 1
ATOM 1577 C C . TYR A 1 192 ? 2.491 10.174 17.591 1.00 86.19 192 TYR A C 1
ATOM 1579 O O . TYR A 1 192 ? 1.619 11.012 17.772 1.00 86.19 192 TYR A O 1
ATOM 1587 N N . LEU A 1 193 ? 2.892 9.403 18.598 1.00 85.44 193 LEU A N 1
ATOM 1588 C CA . LEU A 1 193 ? 2.303 9.449 19.938 1.00 85.44 193 LEU A CA 1
ATOM 1589 C C . LEU A 1 193 ? 3.327 9.953 20.954 1.00 85.44 193 LEU A C 1
ATOM 1591 O O . LEU A 1 193 ? 3.587 9.280 21.942 1.00 85.44 193 LEU A O 1
ATOM 1595 N N . GLN A 1 194 ? 3.918 11.121 20.683 1.00 83.19 194 GLN A N 1
ATOM 1596 C CA . GLN A 1 194 ? 4.911 11.744 21.562 1.00 83.19 194 GLN A CA 1
ATOM 1597 C C . GLN A 1 194 ? 4.359 11.917 22.984 1.00 83.19 194 GLN A C 1
ATOM 1599 O O . GLN A 1 194 ? 3.356 12.605 23.182 1.00 83.19 194 GLN A O 1
ATOM 1604 N N . GLY A 1 195 ? 5.003 11.286 23.967 1.00 83.12 195 GLY A N 1
ATOM 1605 C CA . GLY A 1 195 ? 4.570 11.278 25.370 1.00 83.12 195 GLY A CA 1
ATOM 1606 C C . GLY A 1 195 ? 3.418 10.311 25.682 1.00 83.12 195 GLY A C 1
ATOM 1607 O O . GLY A 1 195 ? 2.927 10.296 26.809 1.00 83.12 195 GLY A O 1
ATOM 1608 N N . LEU A 1 196 ? 2.975 9.518 24.703 1.00 84.69 196 LEU A N 1
ATOM 1609 C CA . LEU A 1 196 ? 1.923 8.498 24.807 1.00 84.69 196 LEU A CA 1
ATOM 1610 C C . LEU A 1 196 ? 2.410 7.124 24.302 1.00 84.69 196 LEU A C 1
ATOM 1612 O O . LEU A 1 196 ? 1.606 6.211 24.104 1.00 84.69 196 LEU A O 1
ATOM 1616 N N . GLU A 1 197 ? 3.719 6.948 24.102 1.00 84.69 197 GLU A N 1
ATOM 1617 C CA . GLU A 1 197 ? 4.327 5.722 23.570 1.00 84.69 197 GLU A CA 1
ATOM 1618 C C . GLU A 1 197 ? 4.051 4.506 24.456 1.00 84.69 197 GLU A C 1
ATOM 1620 O O . GLU A 1 197 ? 3.983 3.382 23.964 1.00 84.69 197 GLU A O 1
ATOM 1625 N N . GLU A 1 198 ? 3.825 4.720 25.754 1.00 84.50 198 GLU A N 1
ATOM 1626 C CA . GLU A 1 198 ? 3.467 3.657 26.691 1.00 84.50 198 GLU A CA 1
ATOM 1627 C C . GLU A 1 198 ? 2.228 2.867 26.249 1.00 84.50 198 GLU A C 1
ATOM 1629 O O . GLU A 1 198 ? 2.187 1.641 26.382 1.00 84.50 198 GLU A O 1
ATOM 1634 N N . VAL A 1 199 ? 1.259 3.538 25.624 1.00 86.81 199 VAL A N 1
ATOM 1635 C CA . VAL A 1 199 ? 0.065 2.887 25.073 1.00 86.81 199 VAL A CA 1
ATOM 1636 C C . VAL A 1 199 ? 0.446 1.892 23.974 1.00 86.81 199 VAL A C 1
ATOM 1638 O O . VAL A 1 199 ? -0.113 0.797 23.919 1.00 86.81 199 VAL A O 1
ATOM 1641 N N . LEU A 1 200 ? 1.435 2.223 23.137 1.00 84.94 200 LEU A N 1
ATOM 1642 C CA . LEU A 1 200 ? 1.929 1.324 22.091 1.00 84.94 200 LEU A CA 1
ATOM 1643 C C . LEU A 1 200 ? 2.674 0.116 22.657 1.00 84.94 200 LEU A C 1
ATOM 1645 O O . LEU A 1 200 ? 2.744 -0.907 21.988 1.00 84.94 200 LEU A O 1
ATOM 1649 N N . PHE A 1 201 ? 3.217 0.190 23.870 1.00 83.56 201 PHE A N 1
ATOM 1650 C CA . PHE A 1 201 ? 3.843 -0.969 24.510 1.00 83.56 201 PHE A CA 1
ATOM 1651 C C . PHE A 1 201 ? 2.820 -1.892 25.183 1.00 83.56 201 PHE A C 1
ATOM 1653 O O . PHE A 1 201 ? 3.062 -3.091 25.280 1.00 83.56 201 PHE A O 1
ATOM 1660 N N . ASN A 1 202 ? 1.672 -1.353 25.602 1.00 85.94 202 ASN A N 1
ATOM 1661 C CA . ASN A 1 202 ? 0.664 -2.087 26.373 1.00 85.94 202 ASN A CA 1
ATOM 1662 C C . ASN A 1 202 ? -0.531 -2.589 25.543 1.00 85.94 202 ASN A C 1
ATOM 1664 O O . ASN A 1 202 ? -1.300 -3.419 26.025 1.00 85.94 202 ASN A O 1
ATOM 1668 N N . ILE A 1 203 ? -0.698 -2.102 24.310 1.00 89.94 203 ILE A N 1
ATOM 1669 C CA . ILE A 1 203 ? -1.783 -2.510 23.408 1.00 89.94 203 ILE A CA 1
ATOM 1670 C C . ILE A 1 203 ? -1.690 -3.999 23.038 1.00 89.94 203 ILE A C 1
ATOM 1672 O O . ILE A 1 203 ? -0.687 -4.456 22.474 1.00 89.94 203 ILE A O 1
ATOM 1676 N N . LYS A 1 204 ? -2.754 -4.751 23.337 1.00 90.06 204 LYS A N 1
ATOM 1677 C CA . LYS A 1 204 ? -2.855 -6.206 23.140 1.00 90.06 204 LYS A CA 1
ATOM 1678 C C . LYS A 1 204 ? -3.403 -6.552 21.759 1.00 90.06 204 LYS A C 1
ATOM 1680 O O . LYS A 1 204 ? -4.013 -5.719 21.100 1.00 90.06 204 LYS A O 1
ATOM 1685 N N . GLY A 1 205 ? -3.204 -7.798 21.321 1.00 88.56 205 GLY A N 1
ATOM 1686 C CA . GLY A 1 205 ? -3.753 -8.289 20.050 1.00 88.56 205 GLY A CA 1
ATOM 1687 C C . GLY A 1 205 ? -5.267 -8.078 19.966 1.00 88.56 205 GLY A C 1
ATOM 1688 O O . GLY A 1 205 ? -5.989 -8.454 20.887 1.00 88.56 205 GLY A O 1
ATOM 1689 N N . GLY A 1 206 ? -5.737 -7.470 18.875 1.00 90.69 206 GLY A N 1
ATOM 1690 C CA . GLY A 1 206 ? -7.146 -7.112 18.701 1.00 90.69 206 GLY A CA 1
ATOM 1691 C C . GLY A 1 206 ? -7.572 -5.811 19.390 1.00 90.69 206 GLY A C 1
ATOM 1692 O O . GLY A 1 206 ? -8.765 -5.524 19.454 1.00 90.69 206 GLY A O 1
ATOM 1693 N N . GLU A 1 207 ? -6.633 -5.017 19.903 1.00 94.56 207 GLU A N 1
ATOM 1694 C CA . GLU A 1 207 ? -6.888 -3.661 20.391 1.00 94.56 207 GLU A CA 1
ATOM 1695 C C . GLU A 1 207 ? -6.330 -2.614 19.419 1.00 94.56 207 GLU A C 1
ATOM 1697 O O . GLU A 1 207 ? -5.350 -2.853 18.703 1.00 94.56 207 GLU A O 1
ATOM 1702 N N . ARG A 1 208 ? -6.950 -1.431 19.425 1.00 95.62 208 ARG A N 1
ATOM 1703 C CA . ARG A 1 208 ? -6.474 -0.217 18.756 1.00 95.62 208 ARG A CA 1
ATOM 1704 C C . ARG A 1 208 ? -6.281 0.928 19.749 1.00 95.62 208 ARG A C 1
ATOM 1706 O O . ARG A 1 208 ? -6.927 0.965 20.792 1.00 95.62 208 ARG A O 1
ATOM 1713 N N . THR A 1 209 ? -5.431 1.896 19.431 1.00 96.44 209 THR A N 1
ATOM 1714 C CA . THR A 1 209 ? -5.462 3.191 20.122 1.00 96.44 209 THR A CA 1
ATOM 1715 C C . THR A 1 209 ? -6.739 3.943 19.742 1.00 96.44 209 THR A C 1
ATOM 1717 O O . THR A 1 209 ? -7.315 3.680 18.675 1.00 96.44 209 THR A O 1
ATOM 1720 N N . PRO A 1 210 ? -7.172 4.924 20.547 1.00 96.75 210 PRO A N 1
ATOM 1721 C CA . PRO A 1 210 ? -8.145 5.882 20.057 1.00 96.75 210 PRO A CA 1
ATOM 1722 C C . PRO A 1 210 ? -7.563 6.721 18.895 1.00 96.75 210 PRO A C 1
ATOM 1724 O O . PRO A 1 210 ? -6.348 6.701 18.646 1.00 96.75 210 PRO A O 1
ATOM 1727 N N . LEU A 1 211 ? -8.432 7.397 18.135 1.00 97.38 211 LEU A N 1
ATOM 1728 C CA . LEU A 1 211 ? -8.033 8.157 16.941 1.00 97.38 211 LEU A CA 1
ATOM 1729 C C . LEU A 1 211 ? -7.285 9.439 17.297 1.00 97.38 211 LEU A C 1
ATOM 1731 O O . LEU A 1 211 ? -7.729 10.181 18.173 1.00 97.38 211 LEU A O 1
ATOM 1735 N N . PHE A 1 212 ? -6.217 9.735 16.556 1.00 96.25 212 PHE A N 1
ATOM 1736 C CA . PHE A 1 212 ? -5.443 10.975 16.641 1.00 96.25 212 PHE A CA 1
ATOM 1737 C C . PHE A 1 212 ? -5.328 11.653 15.267 1.00 96.25 212 PHE A C 1
ATOM 1739 O O . PHE A 1 212 ? -5.329 10.991 14.225 1.00 96.25 212 PHE A O 1
ATOM 1746 N N . LEU A 1 213 ? -5.215 12.983 15.265 1.00 96.06 213 LEU A N 1
ATOM 1747 C CA . LEU A 1 213 ? -4.963 13.800 14.076 1.00 96.06 213 LEU A CA 1
ATOM 1748 C C . LEU A 1 213 ? -3.481 14.161 14.000 1.00 96.06 213 LEU A C 1
ATOM 1750 O O . LEU A 1 213 ? -2.913 14.695 14.954 1.00 96.06 213 LEU A O 1
ATOM 1754 N N . PHE A 1 214 ? -2.869 13.959 12.842 1.00 93.88 214 PHE A N 1
ATOM 1755 C CA . PHE A 1 214 ? -1.469 14.291 12.601 1.00 93.88 214 PHE A CA 1
ATOM 1756 C C . PHE A 1 214 ? -1.270 14.935 11.229 1.00 93.88 214 PHE A C 1
ATOM 1758 O O . PHE A 1 214 ? -2.153 14.901 10.369 1.00 93.88 214 PHE A O 1
ATOM 1765 N N . GLU A 1 215 ? -0.114 15.564 11.043 1.00 91.38 215 GLU A N 1
ATOM 1766 C CA . GLU A 1 215 ? 0.271 16.239 9.806 1.00 91.38 215 GLU A CA 1
ATOM 1767 C C . GLU A 1 215 ? 1.574 15.650 9.275 1.00 91.38 215 GLU A C 1
ATOM 1769 O O . GLU A 1 215 ? 2.567 15.566 9.996 1.00 91.38 215 GLU A O 1
ATOM 1774 N N . GLU A 1 216 ? 1.578 15.274 7.998 1.00 86.62 216 GLU A N 1
ATOM 1775 C CA . GLU A 1 216 ? 2.776 14.822 7.295 1.00 86.62 216 GLU A CA 1
ATOM 1776 C C . GLU A 1 216 ? 3.029 15.666 6.053 1.00 86.62 216 GLU A C 1
ATOM 1778 O O . GLU A 1 216 ? 2.101 16.093 5.363 1.00 86.62 216 GLU A O 1
ATOM 1783 N N . GLU A 1 217 ? 4.304 15.866 5.735 1.00 80.94 217 GLU A N 1
ATOM 1784 C CA . GLU A 1 217 ? 4.707 16.457 4.467 1.00 80.94 217 GLU A CA 1
ATOM 1785 C C . GLU A 1 217 ? 4.674 15.396 3.366 1.00 80.94 217 GLU A C 1
ATOM 1787 O O . GLU A 1 217 ? 5.425 14.420 3.375 1.00 80.94 217 GLU A O 1
ATOM 1792 N N . ALA A 1 218 ? 3.798 15.599 2.388 1.00 73.88 218 ALA A N 1
ATOM 1793 C CA . ALA A 1 218 ? 3.772 14.836 1.156 1.00 73.88 218 ALA A CA 1
ATOM 1794 C C . ALA A 1 218 ? 4.470 15.635 0.052 1.00 73.88 218 ALA A C 1
ATOM 1796 O O . ALA A 1 218 ? 4.137 16.793 -0.200 1.00 73.88 218 ALA A O 1
ATOM 1797 N N . LYS A 1 219 ? 5.408 15.003 -0.659 1.00 69.50 219 LYS A N 1
ATOM 1798 C CA . LYS A 1 219 ? 5.973 15.577 -1.885 1.00 69.50 219 LYS A CA 1
ATOM 1799 C C . LYS A 1 219 ? 4.913 15.525 -2.985 1.00 69.50 219 LYS A C 1
ATOM 1801 O O . LYS A 1 219 ? 4.446 14.443 -3.347 1.00 69.50 219 LYS A O 1
ATOM 1806 N N . ARG A 1 220 ? 4.545 16.676 -3.543 1.00 64.50 220 ARG A N 1
ATOM 1807 C CA . ARG A 1 220 ? 3.661 16.775 -4.706 1.00 64.50 220 ARG A CA 1
ATOM 1808 C C . ARG A 1 220 ? 4.434 17.362 -5.873 1.00 64.50 220 ARG A C 1
ATOM 1810 O O . ARG A 1 220 ? 4.908 18.488 -5.794 1.00 64.50 220 ARG A O 1
ATOM 1817 N N . THR A 1 221 ? 4.500 16.625 -6.976 1.00 56.00 221 THR A N 1
ATOM 1818 C CA . THR A 1 221 ? 5.082 17.134 -8.221 1.00 56.00 221 THR A CA 1
ATOM 1819 C C . THR A 1 221 ? 3.976 17.659 -9.135 1.00 56.00 221 THR A C 1
ATOM 1821 O O . THR A 1 221 ? 3.074 16.907 -9.513 1.00 56.00 221 THR A O 1
ATOM 1824 N N . LYS A 1 222 ? 4.020 18.946 -9.494 1.00 58.00 222 LYS A N 1
ATOM 1825 C CA . LYS A 1 222 ? 3.119 19.571 -10.477 1.00 58.00 222 LYS A CA 1
ATOM 1826 C C . LYS A 1 222 ? 3.951 20.439 -11.424 1.00 58.00 222 LYS A C 1
ATOM 1828 O O . LYS A 1 222 ? 4.718 21.278 -10.971 1.00 58.00 222 LYS A O 1
ATOM 1833 N N . GLY A 1 223 ? 3.820 20.216 -12.736 1.00 55.62 223 GLY A N 1
ATOM 1834 C CA . GLY A 1 223 ? 4.547 20.994 -13.752 1.00 55.62 223 GLY A CA 1
ATOM 1835 C C . GLY A 1 223 ? 6.076 20.942 -13.614 1.00 55.62 223 GLY A C 1
ATOM 1836 O O . GLY A 1 223 ? 6.732 21.959 -13.793 1.00 55.62 223 GLY A O 1
ATOM 1837 N N . GLY A 1 224 ? 6.640 19.796 -13.215 1.00 56.53 224 GLY A N 1
ATOM 1838 C CA . GLY A 1 224 ? 8.089 19.623 -13.029 1.00 56.53 224 GLY A CA 1
ATOM 1839 C C . GLY A 1 224 ? 8.662 20.174 -11.715 1.00 56.53 224 GLY A C 1
ATOM 1840 O O . GLY A 1 224 ? 9.819 19.905 -11.412 1.00 56.53 224 GLY A O 1
ATOM 1841 N N . LYS A 1 225 ? 7.868 20.878 -10.895 1.00 55.69 225 LYS A N 1
ATOM 1842 C CA . LYS A 1 225 ? 8.270 21.333 -9.554 1.00 55.69 225 LYS A CA 1
ATOM 1843 C C . LYS A 1 225 ? 7.729 20.396 -8.482 1.00 55.69 225 LYS A C 1
ATOM 1845 O O . LYS A 1 225 ? 6.565 19.998 -8.547 1.00 55.69 225 LYS A O 1
ATOM 1850 N N . THR A 1 226 ? 8.571 20.045 -7.512 1.00 63.47 226 THR A N 1
ATOM 1851 C CA . THR A 1 226 ? 8.180 19.260 -6.334 1.00 63.47 226 THR A CA 1
ATOM 1852 C C . THR A 1 226 ? 8.038 20.194 -5.145 1.00 63.47 226 THR A C 1
ATOM 1854 O O . THR A 1 226 ? 9.017 20.785 -4.704 1.00 63.47 226 THR A O 1
ATOM 1857 N N . GLU A 1 227 ? 6.821 20.314 -4.628 1.00 72.44 227 GLU A N 1
ATOM 1858 C CA . GLU A 1 227 ? 6.507 21.116 -3.448 1.00 72.44 227 GLU A CA 1
ATOM 1859 C C . GLU A 1 227 ? 6.127 20.194 -2.287 1.00 72.44 227 GLU A C 1
ATOM 1861 O O . GLU A 1 227 ? 5.475 19.159 -2.477 1.00 72.44 227 GLU A O 1
ATOM 1866 N N . GLY A 1 228 ? 6.547 20.560 -1.076 1.00 73.25 228 GLY A N 1
ATOM 1867 C CA . GLY A 1 228 ? 6.085 19.921 0.150 1.00 73.25 228 GLY A CA 1
ATOM 1868 C C . GLY A 1 228 ? 4.685 20.419 0.484 1.00 73.25 228 GLY A C 1
ATOM 1869 O O . GLY A 1 228 ? 4.488 21.604 0.741 1.00 73.25 228 GLY A O 1
ATOM 1870 N N . VAL A 1 229 ? 3.702 19.524 0.476 1.00 80.62 229 VAL A N 1
ATOM 1871 C CA . VAL A 1 229 ? 2.332 19.836 0.886 1.00 80.62 229 VAL A CA 1
ATOM 1872 C C . VAL A 1 229 ? 2.065 19.157 2.216 1.00 80.62 229 VAL A C 1
ATOM 1874 O O . VAL A 1 229 ? 2.222 17.945 2.347 1.00 80.62 229 VAL A O 1
ATOM 1877 N N . LYS A 1 230 ? 1.626 19.938 3.198 1.00 84.69 230 LYS A N 1
ATOM 1878 C CA . LYS A 1 230 ? 1.188 19.420 4.491 1.00 84.69 230 LYS A CA 1
ATOM 1879 C C . LYS A 1 230 ? -0.185 18.780 4.352 1.00 84.69 230 LYS A C 1
ATOM 1881 O O . LYS A 1 230 ? -1.142 19.428 3.928 1.00 84.69 230 LYS A O 1
ATOM 1886 N N . VAL A 1 231 ? -0.276 17.500 4.689 1.00 88.12 231 VAL A N 1
ATOM 1887 C CA . VAL A 1 231 ? -1.507 16.715 4.609 1.00 88.12 231 VAL A CA 1
ATOM 1888 C C . VAL A 1 231 ? -1.897 16.283 6.010 1.00 88.12 231 VAL A C 1
ATOM 1890 O O . VAL A 1 231 ? -1.145 15.585 6.689 1.00 88.12 231 VAL A O 1
ATOM 1893 N N . LYS A 1 232 ? -3.097 16.688 6.428 1.00 93.56 232 LYS A N 1
ATOM 1894 C CA . LYS A 1 232 ? -3.700 16.233 7.679 1.00 93.56 232 LYS A CA 1
ATOM 1895 C C . LYS A 1 232 ? -4.310 14.851 7.486 1.00 93.56 232 LYS A C 1
ATOM 1897 O O . LYS A 1 232 ? -5.013 14.609 6.501 1.00 93.56 232 LYS A O 1
ATOM 1902 N N . LYS A 1 233 ? -4.068 13.965 8.441 1.00 95.25 233 LYS A N 1
ATOM 1903 C CA . LYS A 1 233 ? -4.544 12.584 8.437 1.00 95.25 233 LYS A CA 1
ATOM 1904 C C . LYS A 1 233 ? -5.066 12.214 9.811 1.00 95.25 233 LYS A C 1
ATOM 1906 O O . LYS A 1 233 ? -4.533 12.660 10.824 1.00 95.25 233 LYS A O 1
ATOM 1911 N N . VAL A 1 234 ? -6.094 11.383 9.827 1.00 97.06 234 VAL A N 1
ATOM 1912 C CA . VAL A 1 234 ? -6.586 10.746 11.047 1.00 97.06 234 VAL A CA 1
ATOM 1913 C C . VAL A 1 234 ? -6.052 9.327 11.059 1.00 97.06 234 VAL A C 1
ATOM 1915 O O . VAL A 1 234 ? -6.071 8.663 10.021 1.00 97.06 234 VAL A O 1
ATOM 1918 N N . GLY A 1 235 ? -5.582 8.856 12.208 1.00 96.12 235 GLY A N 1
ATOM 1919 C CA . GLY A 1 235 ? -5.107 7.487 12.332 1.00 96.12 235 GLY A CA 1
ATOM 1920 C C . GLY A 1 235 ? -5.288 6.892 13.713 1.00 96.12 235 GLY A C 1
ATOM 1921 O O . GLY A 1 235 ? -5.574 7.584 14.688 1.00 96.12 235 GLY A O 1
ATOM 1922 N N . CYS A 1 236 ? -5.108 5.580 13.772 1.00 96.38 236 CYS A N 1
ATOM 1923 C CA . CYS A 1 236 ? -4.965 4.817 15.002 1.00 96.38 236 CYS A CA 1
ATOM 1924 C C . CYS A 1 236 ? -3.957 3.693 14.786 1.00 96.38 236 CYS A C 1
ATOM 1926 O O . CYS A 1 236 ? -3.804 3.179 13.675 1.00 96.38 236 CYS A O 1
ATOM 1928 N N . TYR A 1 237 ? -3.293 3.272 15.853 1.00 95.06 237 TYR A N 1
ATOM 1929 C CA . TYR A 1 237 ? -2.502 2.050 15.827 1.00 95.06 237 TYR A CA 1
ATOM 1930 C C . TYR A 1 237 ? -3.365 0.862 16.215 1.00 95.06 237 TYR A C 1
ATOM 1932 O O . TYR A 1 237 ? -4.226 1.000 17.075 1.00 95.06 237 TYR A O 1
ATOM 1940 N N . VAL A 1 238 ? -3.126 -0.297 15.614 1.00 94.00 238 VAL A N 1
ATOM 1941 C CA . VAL A 1 238 ? -3.820 -1.553 15.905 1.00 94.00 238 VAL A CA 1
ATOM 1942 C C . VAL A 1 238 ? -2.801 -2.674 16.047 1.00 94.00 238 VAL A C 1
ATOM 1944 O O . VAL A 1 238 ? -1.879 -2.788 15.237 1.00 94.00 238 VAL A O 1
ATOM 1947 N N . ARG A 1 239 ? -2.954 -3.511 17.074 1.00 90.81 239 ARG A N 1
ATOM 1948 C CA . ARG A 1 239 ? -2.147 -4.723 17.231 1.00 90.81 239 ARG A CA 1
ATOM 1949 C C . ARG A 1 239 ? -2.841 -5.873 16.509 1.00 90.81 239 ARG A C 1
ATOM 1951 O O . ARG A 1 239 ? -3.862 -6.382 16.966 1.00 90.81 239 ARG A O 1
ATOM 1958 N N . LEU A 1 240 ? -2.270 -6.290 15.388 1.00 87.62 240 LEU A N 1
ATOM 1959 C CA . LEU A 1 240 ? -2.830 -7.290 14.485 1.00 87.62 240 LEU A CA 1
ATOM 1960 C C . LEU A 1 240 ? -2.952 -8.679 15.127 1.00 87.62 240 LEU A C 1
ATOM 1962 O O . LEU A 1 240 ? -3.969 -9.349 14.964 1.00 87.62 240 LEU A O 1
ATOM 1966 N N . ALA A 1 241 ? -1.933 -9.096 15.877 1.00 76.81 241 ALA A N 1
ATOM 1967 C CA . ALA A 1 241 ? -1.871 -10.405 16.518 1.00 76.81 241 ALA A CA 1
ATOM 1968 C C . ALA A 1 241 ? -1.148 -10.323 17.873 1.00 76.81 241 ALA A C 1
ATOM 1970 O O . ALA A 1 241 ? -0.349 -9.401 18.085 1.00 76.81 241 ALA A O 1
ATOM 1971 N N . PRO A 1 242 ? -1.387 -11.275 18.796 1.00 73.12 242 PRO A N 1
ATOM 1972 C CA . PRO A 1 242 ? -0.564 -11.425 19.989 1.00 73.12 242 PRO A CA 1
ATOM 1973 C C . PRO A 1 242 ? 0.911 -11.588 19.609 1.00 73.12 242 PRO A C 1
ATOM 1975 O O . PRO A 1 242 ? 1.258 -12.392 18.742 1.00 73.12 242 PRO A O 1
ATOM 1978 N N . VAL A 1 243 ? 1.787 -10.826 20.259 1.00 70.19 243 VAL A N 1
ATOM 1979 C CA . VAL A 1 243 ? 3.231 -10.904 20.016 1.00 70.19 243 VAL A CA 1
ATOM 1980 C C . VAL A 1 243 ? 3.792 -12.074 20.814 1.00 70.19 243 VAL A C 1
ATOM 1982 O O . VAL A 1 243 ? 3.497 -12.218 22.001 1.00 70.19 243 VAL A O 1
ATOM 1985 N N . HIS A 1 244 ? 4.604 -12.918 20.175 1.00 71.06 244 HIS A N 1
ATOM 1986 C CA . HIS A 1 244 ? 5.326 -13.962 20.896 1.00 71.06 244 HIS A CA 1
ATOM 1987 C C . HIS A 1 244 ? 6.256 -13.314 21.940 1.00 71.06 244 HIS A C 1
ATOM 1989 O O . HIS A 1 244 ? 6.938 -12.351 21.584 1.00 71.06 244 HIS A O 1
AT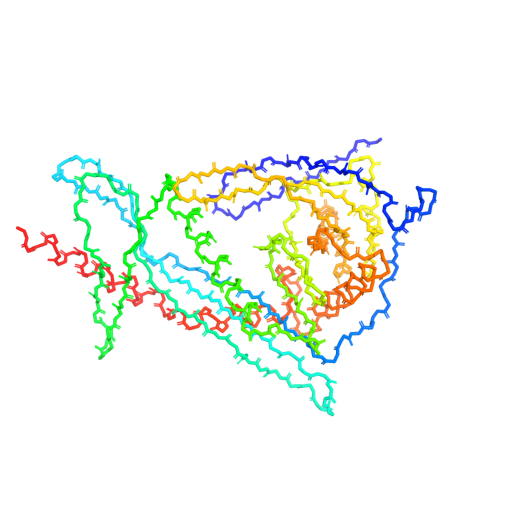OM 1995 N N . PRO A 1 245 ? 6.356 -13.818 23.185 1.00 69.94 245 PRO A N 1
ATOM 1996 C CA . PRO A 1 245 ? 7.143 -13.169 24.238 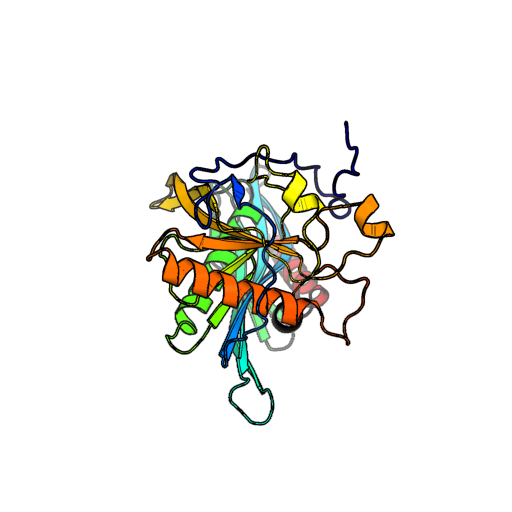1.00 69.94 245 PRO A CA 1
ATOM 1997 C C . PRO A 1 245 ? 8.586 -12.830 23.835 1.00 69.94 245 PRO A C 1
ATOM 1999 O O . PRO A 1 245 ? 9.067 -11.748 24.143 1.00 69.94 245 PRO A O 1
ATOM 2002 N N . GLN A 1 246 ? 9.249 -13.703 23.068 1.00 69.12 246 GLN A N 1
ATOM 2003 C CA . GLN A 1 246 ? 10.604 -13.454 22.548 1.00 69.12 246 GLN A CA 1
ATOM 2004 C C . GLN A 1 246 ? 10.646 -12.279 21.552 1.00 69.12 246 GLN A C 1
ATOM 2006 O O . GLN A 1 246 ? 11.515 -11.420 21.651 1.00 69.12 246 GLN A O 1
ATOM 2011 N N . MET A 1 247 ? 9.663 -12.179 20.650 1.00 66.06 247 MET A N 1
ATOM 2012 C CA . MET A 1 247 ? 9.565 -11.058 19.705 1.00 66.06 247 MET A CA 1
ATOM 2013 C C . MET A 1 247 ? 9.239 -9.741 20.409 1.00 66.06 247 MET A C 1
ATOM 2015 O O . MET A 1 247 ? 9.680 -8.692 19.960 1.00 66.06 247 MET A O 1
ATOM 2019 N N . ALA A 1 248 ? 8.490 -9.776 21.515 1.00 67.12 248 ALA A N 1
ATOM 2020 C CA . ALA A 1 248 ? 8.167 -8.574 22.283 1.00 67.12 248 ALA A CA 1
ATOM 2021 C C . ALA A 1 248 ? 9.412 -7.945 22.938 1.00 67.12 248 ALA A C 1
ATOM 2023 O O . ALA A 1 248 ? 9.444 -6.733 23.141 1.00 67.12 248 ALA A O 1
ATOM 2024 N N . VAL A 1 249 ? 10.434 -8.756 23.237 1.00 67.88 249 VAL A N 1
ATOM 2025 C CA . VAL A 1 249 ? 11.733 -8.288 23.747 1.00 67.88 249 VAL A CA 1
ATOM 2026 C C . VAL A 1 249 ? 12.578 -7.675 22.625 1.00 67.88 249 VAL A C 1
ATOM 2028 O O . VAL A 1 249 ? 13.218 -6.648 22.831 1.00 67.88 249 VAL A O 1
ATOM 2031 N N . GLU A 1 250 ? 12.559 -8.272 21.431 1.00 67.88 250 GLU A N 1
ATOM 2032 C CA . GLU A 1 250 ? 13.356 -7.814 20.284 1.00 67.88 250 GLU A CA 1
ATOM 2033 C C . GLU A 1 250 ? 12.754 -6.598 19.570 1.00 67.88 250 GLU A C 1
ATOM 2035 O O . GLU A 1 250 ? 13.477 -5.705 19.136 1.00 67.88 250 GLU A O 1
ATOM 2040 N N . ASN A 1 251 ? 11.430 -6.552 19.437 1.00 73.25 251 ASN A N 1
ATOM 2041 C CA . ASN A 1 251 ? 10.707 -5.437 18.846 1.00 73.25 251 ASN A CA 1
ATOM 2042 C C . ASN A 1 251 ? 9.308 -5.334 19.484 1.00 73.25 251 ASN A C 1
ATOM 2044 O O . ASN A 1 251 ? 8.366 -5.988 19.030 1.00 73.25 251 ASN A O 1
ATOM 2048 N N . PRO A 1 252 ? 9.114 -4.480 20.503 1.00 72.19 252 PRO A N 1
ATOM 2049 C CA . PRO A 1 252 ? 7.819 -4.325 21.173 1.00 72.19 252 PRO A CA 1
ATOM 2050 C C . PRO A 1 252 ? 6.742 -3.716 20.261 1.00 72.19 252 PRO A C 1
ATOM 2052 O O . PRO A 1 252 ? 5.556 -3.735 20.600 1.00 72.19 252 PRO A O 1
ATOM 2055 N N . LEU A 1 253 ? 7.133 -3.162 19.108 1.00 78.62 253 LEU A N 1
ATOM 2056 C CA . LEU A 1 253 ? 6.225 -2.638 18.090 1.00 78.62 253 LEU A CA 1
ATOM 2057 C C . LEU A 1 253 ? 5.899 -3.679 17.010 1.00 78.62 253 LEU A C 1
ATOM 2059 O O . LEU A 1 253 ? 5.027 -3.432 16.177 1.00 78.62 253 LEU A O 1
ATOM 2063 N N . ALA A 1 254 ? 6.517 -4.865 17.043 1.00 78.06 254 ALA A N 1
ATOM 2064 C CA . ALA A 1 254 ? 6.078 -5.989 16.226 1.00 78.06 254 ALA A CA 1
ATOM 2065 C C . ALA A 1 254 ? 4.600 -6.274 16.518 1.00 78.06 254 ALA A C 1
ATOM 2067 O O . ALA A 1 254 ? 4.150 -6.183 17.661 1.00 78.06 254 ALA A O 1
ATOM 2068 N N . GLY A 1 255 ? 3.800 -6.599 15.507 1.00 80.94 255 GLY A N 1
ATOM 2069 C CA . GLY A 1 255 ? 2.351 -6.701 15.713 1.00 80.94 255 GLY A CA 1
ATOM 2070 C C . GLY A 1 255 ? 1.590 -5.435 15.370 1.00 80.94 255 GLY A C 1
ATOM 2071 O O . GLY A 1 255 ? 0.387 -5.533 15.159 1.00 80.94 255 GLY A O 1
ATOM 2072 N N . ILE A 1 256 ? 2.225 -4.259 15.380 1.00 87.12 256 ILE A N 1
ATOM 2073 C CA . ILE A 1 256 ? 1.508 -2.992 15.237 1.00 87.12 256 ILE A CA 1
ATOM 2074 C C . ILE A 1 256 ? 1.463 -2.567 13.776 1.00 87.12 256 ILE A C 1
ATOM 2076 O O . ILE A 1 256 ? 2.492 -2.427 13.123 1.00 87.12 256 ILE A O 1
ATOM 2080 N N . ALA A 1 257 ? 0.259 -2.266 13.301 1.00 91.44 257 ALA A N 1
ATOM 2081 C CA . ALA A 1 257 ? 0.045 -1.475 12.100 1.00 91.44 257 ALA A CA 1
ATOM 2082 C C . ALA A 1 257 ? -0.606 -0.137 12.466 1.00 91.44 257 ALA A C 1
ATOM 2084 O O . ALA A 1 257 ? -1.303 -0.022 13.476 1.00 91.44 257 ALA A O 1
ATOM 2085 N N . ARG A 1 258 ? -0.407 0.880 11.630 1.00 94.50 258 ARG A N 1
ATOM 2086 C CA . ARG A 1 258 ? -1.178 2.121 11.662 1.00 94.50 258 ARG A CA 1
ATOM 2087 C C . ARG A 1 258 ? -2.243 2.070 10.578 1.00 94.50 258 ARG A C 1
ATOM 2089 O O . ARG A 1 258 ? -1.944 1.806 9.416 1.00 94.50 258 ARG A O 1
ATOM 2096 N N . LEU A 1 259 ? -3.475 2.350 10.968 1.00 96.12 259 LEU A N 1
ATOM 2097 C CA . LEU A 1 259 ? -4.561 2.648 10.051 1.00 96.12 259 LEU A CA 1
ATOM 2098 C C . LEU A 1 259 ? -4.643 4.159 9.887 1.00 96.12 259 LEU A C 1
ATOM 2100 O O . LEU A 1 259 ? -4.560 4.885 10.879 1.00 96.12 259 LEU A O 1
ATOM 2104 N N . GLU A 1 260 ? -4.791 4.634 8.656 1.00 96.19 260 GLU A N 1
ATOM 2105 C CA . GLU A 1 260 ? -4.899 6.063 8.382 1.00 96.19 260 GLU A CA 1
ATOM 2106 C C . GLU A 1 260 ? -5.874 6.386 7.246 1.00 96.19 260 GLU A C 1
ATOM 2108 O O . GLU A 1 260 ? -6.064 5.606 6.312 1.00 96.19 260 GLU A O 1
ATOM 2113 N N . VAL A 1 261 ? -6.472 7.574 7.325 1.00 96.81 261 VAL A N 1
ATOM 2114 C CA . VAL A 1 261 ? -7.298 8.196 6.280 1.00 96.81 261 VAL A CA 1
ATOM 2115 C C . VAL A 1 261 ? -6.930 9.676 6.149 1.00 96.81 261 VAL A C 1
ATOM 2117 O O . VAL A 1 261 ? -6.488 10.284 7.132 1.00 96.81 261 VAL A O 1
ATOM 2120 N N . PRO A 1 262 ? -7.121 10.303 4.973 1.00 95.06 262 PRO A N 1
ATOM 2121 C CA . PRO A 1 262 ? -7.075 11.758 4.870 1.00 95.06 262 PRO A CA 1
ATOM 2122 C C . PRO A 1 262 ? -8.066 12.385 5.848 1.00 95.06 262 PRO A C 1
ATOM 2124 O O . PRO A 1 262 ? -9.162 11.862 6.033 1.00 95.06 262 PRO A O 1
ATOM 2127 N N . HIS A 1 263 ? -7.712 13.506 6.468 1.00 92.94 263 HIS A N 1
ATOM 2128 C CA . HIS A 1 263 ? -8.658 14.203 7.329 1.00 92.94 263 HIS A CA 1
ATOM 2129 C C . HIS A 1 263 ? -9.841 14.732 6.503 1.00 92.94 263 HIS A C 1
ATOM 2131 O O . HIS A 1 263 ? -9.664 15.502 5.557 1.00 92.94 263 HIS A O 1
ATOM 2137 N N . GLY A 1 264 ? -11.044 14.296 6.860 1.00 87.44 264 GLY A N 1
ATOM 2138 C CA . GLY A 1 264 ? -12.305 14.674 6.235 1.00 87.44 264 GLY A CA 1
ATOM 2139 C C . GLY A 1 264 ? -13.462 13.877 6.839 1.00 87.44 264 GLY A C 1
ATOM 2140 O O . GLY A 1 264 ? -13.234 12.891 7.536 1.00 87.44 264 GLY A O 1
ATOM 2141 N N . GLY A 1 265 ? -14.697 14.315 6.582 1.00 86.94 265 GLY A N 1
ATOM 2142 C CA . GLY A 1 265 ? -15.890 13.750 7.222 1.00 86.94 265 GLY A CA 1
ATOM 2143 C C . GLY A 1 265 ? -16.045 14.167 8.690 1.00 86.94 265 GLY A C 1
ATOM 2144 O O . GLY A 1 265 ? -15.196 14.862 9.249 1.00 86.94 265 GLY A O 1
ATOM 2145 N N . ASP A 1 266 ? -17.154 13.763 9.309 1.00 93.81 266 ASP A N 1
ATOM 2146 C CA . ASP A 1 266 ? -17.372 13.960 10.742 1.00 93.81 266 ASP A CA 1
ATOM 2147 C C . ASP A 1 266 ? -16.696 12.858 11.584 1.00 93.81 266 ASP A C 1
ATOM 2149 O O . ASP A 1 266 ? -16.285 11.803 11.085 1.00 93.81 266 ASP A O 1
ATOM 2153 N N . LEU A 1 267 ? -16.577 13.095 12.894 1.00 95.31 267 LEU A N 1
ATOM 2154 C CA . LEU A 1 267 ? -15.944 12.151 13.818 1.00 95.31 267 LEU A CA 1
ATOM 2155 C C . LEU A 1 267 ? -16.672 10.798 13.873 1.00 95.31 267 LEU A C 1
ATOM 2157 O O . LEU A 1 267 ? -16.035 9.768 14.094 1.00 95.31 267 LEU A O 1
ATOM 2161 N N . LYS A 1 268 ? -17.994 10.772 13.667 1.00 95.69 268 LYS A N 1
ATOM 2162 C CA . LYS A 1 268 ? -18.788 9.539 13.712 1.00 95.69 268 LYS A CA 1
ATOM 2163 C C . LYS A 1 268 ? -18.391 8.612 12.561 1.00 95.69 268 LYS A C 1
ATOM 2165 O O . LYS A 1 268 ? -18.101 7.442 12.804 1.00 95.69 268 LYS A O 1
ATOM 2170 N N . LEU A 1 269 ? -18.306 9.147 11.346 1.00 95.12 269 LEU A N 1
ATOM 2171 C CA . LEU A 1 269 ? -17.882 8.413 10.158 1.00 95.12 269 LEU A CA 1
ATOM 2172 C C . LEU A 1 269 ? -16.419 7.963 10.257 1.00 95.12 269 LEU A C 1
ATOM 2174 O O . LEU A 1 269 ? -16.101 6.822 9.921 1.00 95.12 269 LEU A O 1
ATOM 2178 N N . LEU A 1 270 ? -15.529 8.829 10.753 1.00 96.50 270 LEU A N 1
ATOM 2179 C CA . LEU A 1 270 ? -14.122 8.478 10.977 1.00 96.50 270 LEU A CA 1
ATOM 2180 C C . LEU A 1 270 ? -13.985 7.288 11.935 1.00 96.50 270 LEU A C 1
ATOM 2182 O O . LEU A 1 270 ? -13.259 6.341 11.633 1.00 96.50 270 LEU A O 1
ATOM 2186 N N . LYS A 1 271 ? -14.720 7.298 13.054 1.00 95.81 271 LYS A N 1
ATOM 2187 C CA . LYS A 1 271 ? -14.754 6.176 14.004 1.00 95.81 271 LYS A CA 1
ATOM 2188 C C . LYS A 1 271 ? -15.261 4.895 13.356 1.00 95.81 271 LYS A C 1
ATOM 2190 O O . LYS A 1 271 ? -14.650 3.849 13.539 1.00 95.81 271 LYS A O 1
ATOM 2195 N N . GLU A 1 272 ? -16.339 4.974 12.582 1.00 94.88 272 GLU A N 1
ATOM 2196 C CA . GLU A 1 272 ? -16.914 3.809 11.907 1.00 94.88 272 GLU A CA 1
ATOM 2197 C C . GLU A 1 272 ? -15.931 3.167 10.914 1.00 94.88 272 GLU A C 1
ATOM 2199 O O . GLU A 1 272 ? -15.740 1.950 10.927 1.00 94.88 272 GLU A O 1
ATOM 2204 N N . ILE A 1 273 ? -15.274 3.973 10.075 1.00 95.81 273 ILE A N 1
ATOM 2205 C CA . ILE A 1 273 ? -14.302 3.479 9.088 1.00 95.81 273 ILE A CA 1
ATOM 2206 C C . ILE A 1 273 ? -13.081 2.872 9.782 1.00 95.81 273 ILE A C 1
ATOM 2208 O O . ILE A 1 273 ? -12.620 1.806 9.376 1.00 95.81 273 ILE A O 1
ATOM 2212 N N . MET A 1 274 ? -12.572 3.516 10.836 1.00 96.50 274 MET A N 1
ATOM 2213 C CA . MET A 1 274 ? -11.424 3.014 11.597 1.00 96.50 274 MET A CA 1
ATOM 2214 C C . MET A 1 274 ? -11.742 1.707 12.323 1.00 96.50 274 MET A C 1
ATOM 2216 O O . MET A 1 274 ? -10.919 0.796 12.325 1.00 96.50 274 MET A O 1
ATOM 2220 N N . GLU A 1 275 ? -12.948 1.574 12.877 1.00 96.12 275 GLU A N 1
ATOM 2221 C CA . GLU A 1 275 ? -13.399 0.350 13.541 1.00 96.12 275 GLU A CA 1
ATOM 2222 C C . GLU A 1 275 ? -13.537 -0.821 12.554 1.00 96.12 275 GLU A C 1
ATOM 2224 O O . GLU A 1 275 ? -13.049 -1.925 12.819 1.00 96.12 275 GLU A O 1
ATOM 2229 N N . LYS A 1 276 ? -14.127 -0.572 11.374 1.00 96.44 276 LYS A N 1
ATOM 2230 C CA . LYS A 1 276 ? -14.174 -1.552 10.274 1.00 96.44 276 LYS A CA 1
ATOM 2231 C C . LYS A 1 276 ? -12.764 -1.923 9.817 1.00 96.44 276 LYS A C 1
ATOM 2233 O O . LYS A 1 276 ? -12.448 -3.104 9.710 1.00 96.44 276 LYS A O 1
ATOM 2238 N N . GLY A 1 277 ? -11.897 -0.933 9.604 1.00 96.62 277 GLY A N 1
ATOM 2239 C CA . GLY A 1 277 ? -10.511 -1.141 9.182 1.00 96.62 277 GLY A CA 1
ATOM 2240 C C . GLY A 1 277 ? -9.712 -1.982 10.175 1.00 96.62 277 GLY A C 1
ATOM 2241 O O . GLY A 1 277 ? -9.030 -2.921 9.771 1.00 96.62 277 GLY A O 1
ATOM 2242 N N . ALA A 1 278 ? -9.850 -1.703 11.472 1.00 96.06 278 ALA A N 1
ATOM 2243 C CA . ALA A 1 278 ? -9.211 -2.470 12.536 1.00 96.06 278 ALA A CA 1
ATOM 2244 C C . ALA A 1 278 ? -9.742 -3.903 12.594 1.00 96.06 278 ALA A C 1
ATOM 2246 O O . ALA A 1 278 ? -8.948 -4.838 12.694 1.00 96.06 278 ALA A O 1
ATOM 2247 N N . SER A 1 279 ? -11.057 -4.088 12.449 1.00 95.38 279 SER A N 1
ATOM 2248 C CA . SER A 1 279 ? -11.680 -5.417 12.409 1.00 95.38 279 SER A CA 1
ATOM 2249 C C . SER A 1 279 ? -11.147 -6.244 11.239 1.00 95.38 279 SER A C 1
ATOM 2251 O O . SER A 1 279 ? -10.732 -7.387 11.431 1.00 95.38 279 SER A O 1
ATOM 2253 N N . VAL A 1 280 ? -11.076 -5.650 10.042 1.00 94.94 280 VAL A N 1
ATOM 2254 C CA . VAL A 1 280 ? -10.522 -6.294 8.841 1.00 94.94 280 VAL A CA 1
ATOM 2255 C C . VAL A 1 280 ? -9.047 -6.641 9.033 1.00 94.94 280 VAL A C 1
ATOM 2257 O O . VAL A 1 280 ? -8.643 -7.774 8.771 1.00 94.94 280 VAL A O 1
ATOM 2260 N N . ALA A 1 281 ? -8.242 -5.701 9.526 1.00 93.25 281 ALA A N 1
ATOM 2261 C CA . ALA A 1 281 ? -6.814 -5.912 9.719 1.00 93.25 281 ALA A CA 1
ATOM 2262 C C . ALA A 1 281 ? -6.526 -7.045 10.719 1.00 93.25 281 ALA A C 1
ATOM 2264 O O . ALA A 1 281 ? -5.714 -7.921 10.434 1.00 93.25 281 ALA A O 1
ATOM 2265 N N . VAL A 1 282 ? -7.222 -7.077 11.859 1.00 91.94 282 VAL A N 1
ATOM 2266 C CA . VAL A 1 282 ? -7.056 -8.130 12.876 1.00 91.94 282 VAL A CA 1
ATOM 2267 C C . VAL A 1 282 ? -7.518 -9.488 12.345 1.00 91.94 282 VAL A C 1
ATOM 2269 O O . VAL A 1 282 ? -6.819 -10.485 12.528 1.00 91.94 282 VAL A O 1
ATOM 2272 N N . TYR A 1 283 ? -8.663 -9.548 11.658 1.00 90.56 283 TYR A N 1
ATOM 2273 C CA . TYR A 1 283 ? -9.196 -10.807 11.135 1.00 90.56 283 TYR A CA 1
ATOM 2274 C C . TYR A 1 283 ? -8.250 -11.454 10.117 1.00 90.56 283 TYR A C 1
ATOM 2276 O O . TYR A 1 283 ? -7.885 -12.617 10.261 1.00 90.56 283 TYR A O 1
ATOM 2284 N N . PHE A 1 284 ? -7.784 -10.687 9.127 1.00 89.00 284 PHE A N 1
ATOM 2285 C CA . PHE A 1 284 ? -6.921 -11.211 8.063 1.00 89.00 284 PHE A CA 1
ATOM 2286 C C . PHE A 1 284 ? -5.436 -11.304 8.435 1.00 89.00 284 PHE A C 1
ATOM 2288 O O . PHE A 1 284 ? -4.639 -11.819 7.648 1.00 89.00 284 PHE A O 1
ATOM 2295 N N . ALA A 1 285 ? -5.037 -10.812 9.608 1.00 84.19 285 ALA A N 1
ATOM 2296 C CA . ALA A 1 285 ? -3.699 -11.045 10.139 1.00 84.19 285 ALA A CA 1
ATOM 2297 C C . ALA A 1 285 ? -3.565 -12.412 10.830 1.00 84.19 285 ALA A C 1
ATOM 2299 O O . ALA A 1 285 ? -2.494 -13.018 10.745 1.00 84.19 285 ALA A O 1
ATOM 2300 N N . ASN A 1 286 ? -4.636 -12.889 11.478 1.00 67.62 286 ASN A N 1
ATOM 2301 C CA . ASN A 1 286 ? -4.669 -14.093 12.320 1.00 67.62 286 ASN A CA 1
ATOM 2302 C C . ASN A 1 286 ? -5.084 -15.377 11.572 1.00 67.62 286 ASN A C 1
ATOM 2304 O O . ASN A 1 286 ? -5.657 -16.278 12.179 1.00 67.62 286 ASN A O 1
ATOM 2308 N N . ASP A 1 287 ? -4.821 -15.479 10.268 1.00 62.28 287 ASP A N 1
ATOM 2309 C CA . ASP A 1 287 ? -5.156 -16.680 9.492 1.00 62.28 287 ASP A CA 1
ATOM 2310 C C . ASP A 1 287 ? -4.449 -17.938 10.065 1.00 62.28 287 ASP A C 1
ATOM 2312 O O . ASP A 1 287 ? -3.213 -17.971 10.092 1.00 62.28 287 ASP A O 1
ATOM 2316 N N . PRO A 1 288 ? -5.187 -18.972 10.528 1.00 44.88 288 PRO A N 1
ATOM 2317 C CA . PRO A 1 288 ? -4.617 -20.179 11.139 1.00 44.88 288 PRO A CA 1
ATOM 2318 C C . PRO A 1 288 ? -3.719 -20.996 10.205 1.00 44.88 288 PRO A C 1
ATOM 2320 O O . PRO A 1 288 ? -2.901 -21.783 10.679 1.00 44.88 288 PRO A O 1
ATOM 2323 N N . LEU A 1 289 ? -3.867 -20.829 8.886 1.00 43.41 289 LEU A N 1
ATOM 2324 C CA . LEU A 1 289 ? -3.083 -21.536 7.868 1.00 43.41 289 LEU A CA 1
ATOM 2325 C C . LEU A 1 289 ? -1.738 -20.853 7.576 1.00 43.41 289 LEU A C 1
ATOM 2327 O O . LEU A 1 289 ? -0.990 -21.277 6.693 1.00 43.41 289 LEU A O 1
ATOM 2331 N N . ARG A 1 290 ? -1.424 -19.776 8.300 1.00 56.03 290 ARG A N 1
ATOM 2332 C CA . ARG A 1 290 ? -0.241 -18.954 8.080 1.00 56.03 290 ARG A CA 1
ATOM 2333 C C . ARG A 1 290 ? 0.999 -19.495 8.791 1.00 56.03 290 ARG A C 1
ATOM 2335 O O . ARG A 1 290 ? 0.975 -19.859 9.965 1.00 56.03 290 ARG A O 1
ATOM 2342 N N . ASP A 1 291 ? 2.133 -19.410 8.099 1.00 47.84 291 ASP A N 1
ATOM 2343 C CA . ASP A 1 291 ? 3.456 -19.568 8.700 1.00 47.84 291 ASP A CA 1
ATOM 2344 C C . ASP A 1 291 ? 3.723 -18.457 9.737 1.00 47.84 291 ASP A C 1
ATOM 2346 O O . ASP A 1 291 ? 3.864 -17.278 9.391 1.00 47.84 291 ASP A O 1
ATOM 2350 N N . ARG A 1 292 ? 3.833 -18.845 11.017 1.00 45.47 292 ARG A N 1
ATOM 2351 C CA . ARG A 1 292 ? 4.144 -17.957 12.158 1.00 45.47 292 ARG A CA 1
ATOM 2352 C C . ARG A 1 292 ? 5.482 -17.216 12.013 1.00 45.47 292 ARG A C 1
ATOM 2354 O O . ARG A 1 292 ? 5.721 -16.285 12.776 1.00 45.47 292 ARG A O 1
ATOM 2361 N N . ARG A 1 293 ? 6.348 -17.611 11.070 1.00 41.62 293 ARG A N 1
ATOM 2362 C CA . ARG A 1 293 ? 7.648 -16.972 10.796 1.00 41.62 293 ARG A CA 1
ATOM 2363 C C . ARG A 1 293 ? 7.583 -15.882 9.724 1.00 41.62 293 ARG A C 1
ATOM 2365 O O . ARG A 1 293 ? 8.567 -15.173 9.533 1.00 41.62 293 ARG A O 1
ATOM 2372 N N . SER A 1 294 ? 6.464 -15.751 9.010 1.00 39.53 294 SER A N 1
ATOM 2373 C CA . SER A 1 294 ? 6.348 -14.789 7.914 1.00 39.53 294 SER A CA 1
ATOM 2374 C C . SER A 1 294 ? 5.985 -13.383 8.417 1.00 39.53 294 SER A C 1
ATOM 2376 O O . SER A 1 294 ? 5.090 -13.251 9.259 1.00 39.53 294 SER A O 1
ATOM 2378 N N . PRO A 1 295 ? 6.622 -12.320 7.879 1.00 49.47 295 PRO A N 1
ATOM 2379 C CA . PRO A 1 295 ? 6.355 -10.933 8.259 1.00 49.47 295 PRO A CA 1
ATOM 2380 C C . PRO A 1 295 ? 4.869 -10.614 8.096 1.00 49.47 295 PRO A C 1
ATOM 2382 O O . PRO A 1 295 ? 4.210 -11.155 7.210 1.00 49.47 295 PRO A O 1
ATOM 2385 N N . GLN A 1 296 ? 4.338 -9.771 8.979 1.00 59.97 296 GLN A N 1
ATOM 2386 C CA . GLN A 1 296 ? 2.914 -9.612 9.296 1.00 59.97 296 GLN A CA 1
ATOM 2387 C C . GLN A 1 296 ? 2.023 -8.978 8.199 1.00 59.97 296 GLN A C 1
ATOM 2389 O O . GLN A 1 296 ? 1.164 -8.149 8.484 1.00 59.97 296 GLN A O 1
ATOM 2394 N N . ASN A 1 297 ? 2.178 -9.354 6.929 1.00 68.88 297 ASN A N 1
ATOM 2395 C CA . ASN A 1 297 ? 1.246 -8.999 5.852 1.00 68.88 297 ASN A CA 1
ATOM 2396 C C . ASN A 1 297 ? -0.132 -9.635 6.057 1.00 68.88 297 ASN A C 1
ATOM 2398 O O . ASN A 1 297 ? -0.213 -10.767 6.514 1.00 68.88 297 ASN A O 1
ATOM 2402 N N . LEU A 1 298 ? -1.224 -8.939 5.743 1.00 86.19 298 LEU A N 1
ATOM 2403 C CA . LEU A 1 298 ? -2.552 -9.565 5.776 1.00 86.19 298 LEU A CA 1
ATOM 2404 C C . LEU A 1 298 ? -2.607 -10.670 4.711 1.00 86.19 298 LEU A C 1
ATOM 2406 O O . LEU A 1 298 ? -2.090 -10.460 3.612 1.00 86.19 298 LEU A O 1
ATOM 2410 N N . THR A 1 299 ? -3.229 -11.820 4.994 1.00 88.44 299 THR A N 1
ATOM 2411 C CA . THR A 1 299 ? -3.262 -12.951 4.042 1.00 88.44 299 THR A CA 1
ATOM 2412 C C . THR A 1 299 ? -3.750 -12.560 2.638 1.00 88.44 299 THR A C 1
ATOM 2414 O O . THR A 1 299 ? -3.100 -12.948 1.666 1.00 88.44 299 THR A O 1
ATOM 2417 N N . PRO A 1 300 ? -4.816 -11.745 2.476 1.00 91.81 300 PRO A N 1
ATOM 2418 C CA . PRO A 1 300 ? -5.283 -11.323 1.155 1.00 91.81 300 PRO A CA 1
ATOM 2419 C C . PRO A 1 300 ? -4.259 -10.477 0.392 1.00 91.81 300 PRO A C 1
ATOM 2421 O O . PRO A 1 300 ? -4.113 -10.630 -0.817 1.00 91.81 300 PRO A O 1
ATOM 2424 N N . ILE A 1 301 ? -3.517 -9.623 1.104 1.00 92.06 301 ILE A N 1
ATOM 2425 C CA . ILE A 1 301 ? -2.443 -8.809 0.523 1.00 92.06 301 ILE A CA 1
ATOM 2426 C C . ILE A 1 301 ? -1.319 -9.731 0.043 1.00 92.06 301 ILE A C 1
ATOM 2428 O O . ILE A 1 301 ? -0.940 -9.668 -1.118 1.00 92.06 301 ILE A O 1
ATOM 2432 N N . ALA A 1 302 ? -0.875 -10.681 0.872 1.00 90.25 302 ALA A N 1
ATOM 2433 C CA . ALA A 1 302 ? 0.161 -11.639 0.478 1.00 90.25 302 ALA A CA 1
ATOM 2434 C C . ALA A 1 302 ? -0.252 -12.506 -0.732 1.00 90.25 302 ALA A C 1
ATOM 2436 O O . ALA A 1 302 ? 0.562 -12.785 -1.616 1.00 90.25 302 ALA A O 1
ATOM 2437 N N . ALA A 1 303 ? -1.521 -12.924 -0.801 1.00 92.25 303 ALA A N 1
ATOM 2438 C CA . ALA A 1 303 ? -2.061 -13.654 -1.947 1.00 92.25 303 ALA A CA 1
ATOM 2439 C C . ALA A 1 303 ? -2.064 -12.793 -3.223 1.00 92.25 303 ALA A C 1
ATOM 2441 O O . ALA A 1 303 ? -1.652 -13.265 -4.287 1.00 92.25 303 ALA A O 1
ATOM 2442 N N . LEU A 1 304 ? -2.470 -11.525 -3.108 1.00 95.50 304 LEU A N 1
ATOM 2443 C CA . LEU A 1 304 ? -2.426 -10.557 -4.200 1.00 95.50 304 LEU A CA 1
ATOM 2444 C C . LEU A 1 304 ? -0.986 -10.309 -4.671 1.00 95.50 304 LEU A C 1
ATOM 2446 O O . LEU A 1 304 ? -0.721 -10.402 -5.868 1.00 95.50 304 LEU A O 1
ATOM 2450 N N . GLU A 1 305 ? -0.041 -10.073 -3.759 1.00 94.69 305 GLU A N 1
ATOM 2451 C CA . GLU A 1 305 ? 1.380 -9.901 -4.082 1.00 94.69 305 GLU A CA 1
ATOM 2452 C C . GLU A 1 305 ? 1.940 -11.112 -4.829 1.00 94.69 305 GLU A C 1
ATOM 2454 O O . GLU A 1 305 ? 2.637 -10.955 -5.834 1.00 94.69 305 GLU A O 1
ATOM 2459 N N . LYS A 1 306 ? 1.629 -12.330 -4.366 1.00 93.75 306 LYS A N 1
ATOM 2460 C CA . LYS A 1 306 ? 2.064 -13.575 -5.011 1.00 93.75 306 LYS A CA 1
ATOM 2461 C C . LYS A 1 306 ? 1.567 -13.652 -6.454 1.00 93.75 306 LYS A C 1
ATOM 2463 O O . LYS A 1 306 ? 2.350 -13.962 -7.354 1.00 93.75 306 LYS A O 1
ATOM 2468 N N . GLU A 1 307 ? 0.293 -13.344 -6.684 1.00 95.38 307 GLU A N 1
ATOM 2469 C CA . GLU A 1 307 ? -0.295 -13.361 -8.024 1.00 95.38 307 GLU A CA 1
ATOM 2470 C C . GLU A 1 307 ? 0.270 -12.246 -8.914 1.00 95.38 307 GLU A C 1
ATOM 2472 O O . GLU A 1 307 ? 0.661 -12.504 -10.053 1.00 95.38 307 GLU A O 1
ATOM 2477 N N . LEU A 1 308 ? 0.418 -11.022 -8.401 1.00 96.81 308 LEU A N 1
ATOM 2478 C CA . LEU A 1 308 ? 1.036 -9.928 -9.153 1.00 96.81 308 LEU A CA 1
ATOM 2479 C C . LEU A 1 308 ? 2.491 -10.247 -9.523 1.00 96.81 308 LEU A C 1
ATOM 2481 O O . LEU A 1 308 ? 2.888 -10.035 -10.668 1.00 96.81 308 LEU A O 1
ATOM 2485 N N . ARG A 1 309 ? 3.279 -10.824 -8.604 1.00 96.00 309 ARG A N 1
ATOM 2486 C CA . ARG A 1 309 ? 4.662 -11.267 -8.868 1.00 96.00 309 ARG A CA 1
ATOM 2487 C C . ARG A 1 309 ? 4.723 -12.354 -9.934 1.00 96.00 309 ARG A C 1
ATOM 2489 O O . ARG A 1 309 ? 5.621 -12.314 -10.775 1.00 96.00 309 ARG A O 1
ATOM 2496 N N . ARG A 1 310 ? 3.762 -13.284 -9.947 1.00 95.50 310 ARG A N 1
ATOM 2497 C CA . ARG A 1 310 ? 3.627 -14.281 -11.019 1.00 95.50 310 ARG A CA 1
ATOM 2498 C C . ARG A 1 310 ? 3.408 -13.601 -12.375 1.00 95.50 310 ARG A C 1
ATOM 2500 O O . ARG A 1 310 ? 4.042 -13.985 -13.355 1.00 95.50 310 ARG A O 1
ATOM 2507 N N . LEU A 1 311 ? 2.569 -12.564 -12.421 1.00 94.88 311 LEU A N 1
ATOM 2508 C CA . LEU A 1 311 ? 2.259 -11.802 -13.637 1.00 94.88 311 LEU A CA 1
ATOM 2509 C C . LEU A 1 311 ? 3.417 -10.919 -14.132 1.00 94.88 311 LEU A C 1
ATOM 2511 O O . LEU A 1 311 ? 3.494 -10.640 -15.329 1.00 94.88 311 LEU A O 1
ATOM 2515 N N . LEU A 1 312 ? 4.360 -10.526 -13.264 1.00 95.44 312 LEU A N 1
ATOM 2516 C CA . LEU A 1 312 ? 5.594 -9.857 -13.706 1.00 95.44 312 LEU A CA 1
ATOM 2517 C C . LEU A 1 312 ? 6.449 -10.762 -14.613 1.00 95.44 312 LEU A C 1
ATOM 2519 O O . LEU A 1 312 ? 7.238 -10.256 -15.412 1.00 95.44 312 LEU A O 1
ATOM 2523 N N . GLY A 1 313 ? 6.275 -12.085 -14.526 1.00 93.44 313 GLY A N 1
ATOM 2524 C CA . GLY A 1 313 ? 7.039 -13.089 -15.264 1.00 93.44 313 GLY A CA 1
ATOM 2525 C C . GLY A 1 313 ? 8.298 -13.550 -14.523 1.00 93.44 313 GLY A C 1
ATOM 2526 O O . GLY A 1 313 ? 8.614 -13.069 -13.430 1.00 93.44 313 GLY A O 1
ATOM 2527 N N . LYS A 1 314 ? 9.029 -14.500 -15.119 1.00 93.88 314 LYS A N 1
ATOM 2528 C CA . LYS A 1 314 ? 10.254 -15.073 -14.534 1.00 93.88 314 LYS A CA 1
ATOM 2529 C C . LYS A 1 314 ? 11.429 -14.100 -14.649 1.00 93.88 314 LYS A C 1
ATOM 2531 O O . LYS A 1 314 ? 11.765 -13.675 -15.755 1.00 93.88 314 LYS A O 1
ATOM 2536 N N . TYR A 1 315 ? 12.047 -13.779 -13.514 1.00 94.25 315 TYR A N 1
ATOM 2537 C CA . TYR A 1 315 ? 13.130 -12.797 -13.415 1.00 94.25 315 TYR A CA 1
ATOM 2538 C C . TYR A 1 315 ? 14.329 -13.178 -14.285 1.00 94.25 315 TYR A C 1
ATOM 2540 O O . TYR A 1 315 ? 14.815 -12.364 -15.061 1.00 94.25 315 TYR A O 1
ATOM 2548 N N . GLU A 1 316 ? 14.764 -14.435 -14.214 1.00 94.50 316 GLU A N 1
ATOM 2549 C CA . GLU A 1 316 ? 15.985 -14.917 -14.862 1.00 94.50 316 GLU A CA 1
ATOM 2550 C C . GLU A 1 316 ? 15.887 -14.799 -16.387 1.00 94.50 316 GLU A C 1
ATOM 2552 O O . GLU A 1 316 ? 16.839 -14.388 -17.051 1.00 94.50 316 GLU A O 1
ATOM 2557 N N . ILE A 1 317 ? 14.710 -15.107 -16.940 1.00 93.81 317 ILE A N 1
ATOM 2558 C CA . ILE A 1 317 ? 14.443 -15.016 -18.379 1.00 93.81 317 ILE A CA 1
ATOM 2559 C C . ILE A 1 317 ? 14.435 -13.553 -18.818 1.00 93.81 317 ILE A C 1
ATOM 2561 O O . ILE A 1 317 ? 15.126 -13.197 -19.771 1.00 93.81 317 ILE A O 1
ATOM 2565 N N . ILE A 1 318 ? 13.679 -12.703 -18.119 1.00 94.19 318 ILE A N 1
ATOM 2566 C CA . ILE A 1 318 ? 13.550 -11.285 -18.467 1.00 94.19 318 ILE A CA 1
ATOM 2567 C C . ILE A 1 318 ? 14.909 -10.591 -18.366 1.00 94.19 318 ILE A C 1
ATOM 2569 O O . ILE A 1 318 ? 15.347 -9.965 -19.330 1.00 94.19 318 ILE A O 1
ATOM 2573 N N . ARG A 1 319 ? 15.612 -10.764 -17.242 1.00 94.62 319 ARG A N 1
ATOM 2574 C CA . ARG A 1 319 ? 16.945 -10.202 -17.011 1.00 94.62 319 ARG A CA 1
ATOM 2575 C C . ARG A 1 319 ? 17.928 -10.620 -18.099 1.00 94.62 319 ARG A C 1
ATOM 2577 O O . ARG A 1 319 ? 18.627 -9.765 -18.638 1.00 94.62 319 ARG A O 1
ATOM 2584 N N . ARG A 1 320 ? 17.971 -11.914 -18.441 1.00 94.31 320 ARG A N 1
ATOM 2585 C CA . ARG A 1 320 ? 18.852 -12.429 -19.498 1.00 94.31 320 ARG A CA 1
ATOM 2586 C C . ARG A 1 320 ? 18.546 -11.773 -20.840 1.00 94.31 320 ARG A C 1
ATOM 2588 O O . ARG A 1 320 ? 19.470 -11.354 -21.525 1.00 94.31 320 ARG A O 1
ATOM 2595 N N . ARG A 1 321 ? 17.269 -11.668 -21.214 1.00 94.38 321 ARG A N 1
ATOM 2596 C CA . ARG A 1 321 ? 16.856 -11.114 -22.512 1.00 94.38 321 ARG A CA 1
ATOM 2597 C C . ARG A 1 321 ? 17.108 -9.613 -22.622 1.00 94.38 321 ARG A C 1
ATOM 2599 O O . ARG A 1 321 ? 17.628 -9.184 -23.646 1.00 94.38 321 ARG A O 1
ATOM 2606 N N . VAL A 1 322 ? 16.853 -8.848 -21.558 1.00 93.88 322 VAL A N 1
ATOM 2607 C CA . VAL A 1 322 ? 17.255 -7.432 -21.473 1.00 93.88 322 VAL A CA 1
ATOM 2608 C C . VAL A 1 322 ? 18.772 -7.298 -21.631 1.00 93.88 322 VAL A C 1
ATOM 2610 O O . VAL A 1 322 ? 19.226 -6.532 -22.475 1.00 93.88 322 VAL A O 1
ATOM 2613 N N . GLY A 1 323 ? 19.556 -8.096 -20.897 1.00 93.56 323 GLY A N 1
ATOM 2614 C CA . GLY A 1 323 ? 21.018 -8.092 -21.004 1.00 93.56 323 GLY A CA 1
ATOM 2615 C C . GLY A 1 323 ? 21.524 -8.410 -22.416 1.00 93.56 323 GLY A C 1
ATOM 2616 O O . GLY A 1 323 ? 22.369 -7.691 -22.937 1.00 93.56 323 GLY A O 1
ATOM 2617 N N . THR A 1 324 ? 20.976 -9.437 -23.077 1.00 91.38 324 THR A N 1
ATOM 2618 C CA . THR A 1 324 ? 21.339 -9.782 -24.464 1.00 91.38 324 THR A CA 1
ATOM 2619 C C . THR A 1 324 ? 21.018 -8.654 -25.444 1.00 91.38 324 THR A C 1
ATOM 2621 O O . THR A 1 324 ? 21.845 -8.345 -26.296 1.00 91.38 324 THR A O 1
ATOM 2624 N N . THR A 1 325 ? 19.849 -8.018 -25.321 1.00 90.38 325 THR A N 1
ATOM 2625 C CA . THR A 1 325 ? 19.484 -6.868 -26.161 1.00 90.38 325 THR A CA 1
ATOM 2626 C C . THR A 1 325 ? 20.463 -5.711 -25.965 1.00 90.38 325 THR A C 1
ATOM 2628 O O . THR A 1 325 ? 20.953 -5.165 -26.949 1.00 90.38 325 THR A O 1
ATOM 2631 N N . LEU A 1 326 ? 20.818 -5.381 -24.721 1.00 90.50 326 LEU A N 1
ATOM 2632 C CA . LEU A 1 326 ? 21.798 -4.329 -24.436 1.00 90.50 326 LEU A CA 1
ATOM 2633 C C . LEU A 1 326 ? 23.183 -4.649 -25.017 1.00 90.50 326 LEU A C 1
ATOM 2635 O O . LEU A 1 326 ? 23.793 -3.785 -25.637 1.00 90.50 326 LEU A O 1
ATOM 2639 N N . LEU A 1 327 ? 23.656 -5.892 -24.886 1.00 87.88 327 LEU A N 1
ATOM 2640 C CA . LEU A 1 327 ? 24.938 -6.315 -25.464 1.00 87.88 327 LEU A CA 1
ATOM 2641 C C . LEU A 1 327 ? 24.948 -6.218 -26.993 1.00 87.88 327 LEU A C 1
ATOM 2643 O O . LEU A 1 327 ? 25.930 -5.753 -27.561 1.00 87.88 327 LEU A O 1
ATOM 2647 N N . SER A 1 328 ? 23.855 -6.601 -27.662 1.00 85.00 328 SER A N 1
ATOM 2648 C CA . SER A 1 328 ? 23.771 -6.507 -29.127 1.00 85.00 328 SER A CA 1
ATOM 2649 C C . SER A 1 328 ? 23.895 -5.074 -29.651 1.00 85.00 328 SER A C 1
ATOM 2651 O O . SER A 1 328 ? 24.405 -4.876 -30.748 1.00 85.00 328 SER A O 1
ATOM 2653 N N . LEU A 1 329 ? 23.490 -4.080 -28.854 1.00 77.94 329 LEU A N 1
ATOM 2654 C CA . LEU A 1 329 ? 23.660 -2.668 -29.197 1.00 77.94 329 LEU A CA 1
ATOM 2655 C C . LEU A 1 329 ? 25.122 -2.223 -29.084 1.00 77.94 329 LEU A C 1
ATOM 2657 O O . LEU A 1 329 ? 25.559 -1.399 -29.875 1.00 77.94 329 LEU A O 1
ATOM 2661 N N . LEU A 1 330 ? 25.889 -2.793 -28.150 1.00 73.88 330 LEU A N 1
ATOM 2662 C CA . LEU A 1 330 ? 27.320 -2.504 -28.017 1.00 73.88 330 LEU A CA 1
ATOM 2663 C C . LEU A 1 330 ? 28.134 -3.141 -29.149 1.00 73.88 330 LEU A C 1
ATOM 2665 O O . LEU A 1 330 ? 29.058 -2.524 -29.658 1.00 73.88 330 LEU A O 1
ATOM 2669 N N . SER A 1 331 ? 27.781 -4.361 -29.563 1.00 65.12 331 SER A N 1
ATOM 2670 C CA . SER A 1 331 ? 28.491 -5.089 -30.628 1.00 65.12 331 SER A CA 1
ATOM 2671 C C . SER A 1 331 ? 28.153 -4.628 -32.051 1.00 65.12 331 SER A C 1
ATOM 2673 O O . SER A 1 331 ? 28.813 -5.061 -32.989 1.00 65.12 331 SER A O 1
ATOM 2675 N N . GLY A 1 332 ? 27.115 -3.804 -32.220 1.00 56.47 332 GLY A N 1
ATOM 2676 C CA . GLY A 1 332 ? 26.711 -3.223 -33.505 1.00 56.47 332 GLY A CA 1
ATOM 2677 C C . GLY A 1 332 ? 27.195 -1.787 -33.731 1.00 56.47 332 GLY A C 1
ATOM 2678 O O . GLY A 1 332 ? 26.641 -1.125 -34.608 1.00 56.47 332 GLY A O 1
ATOM 2679 N N . SER A 1 333 ? 28.155 -1.309 -32.924 1.00 44.19 333 SER A N 1
ATOM 2680 C CA . SER A 1 333 ? 28.762 0.032 -33.018 1.00 44.19 333 SER A CA 1
ATOM 2681 C C . SER A 1 333 ? 30.108 -0.013 -33.724 1.00 44.19 333 SER A C 1
ATOM 2683 O O . SER A 1 333 ? 30.898 -0.921 -33.376 1.00 44.19 333 SER A O 1
#

Secondary structure (DSSP, 8-state):
----------STTPPPPPPEE-EEEETTSSS-GGG-S-EE------SEEEEEEEEEEEEEEEEEEETTEEEEEEEEEEEEEEEEEEE-SSSS-EEEEEEEEEEEEEEE---SS---SEEEEEETTEEEEEEEEE-SSSSHHHHHHHHHHHHHHHHHHHH--TT-EEEEESS---SS--TTEEEEE---SEE--TT-HHHHHHPPTTEEPPPEEEEEEEEEEETTEEEEEEEEEEEEEEE-SPPPHHHHHH-TTTTEEEEEEES-S-HHHHHHHHHHHHHHHHHHH--TTS-TTS-S--HHHHHHHHHHHHHH--HHHHHHHHHHHHHHHHHT-

Foldseek 3Di:
DDDDADQPDDDPPDDRDAFAEFFFDFAQLQHDPVPFAWDFQPLDAAQKEKEKDKDKDFLDKDFDDDVPHGFWIKTWMKMKIWIWMWGNVDPDTDIDTPDMDIAIAIEIQGPPDDDDQKDWFDQPNDIDIHGYDHDLDNPSVVVVVVVNLVVSVVNCVVPDDPRYAYEYEDDDSDLDFDQNYKYKALDPRYDHQVVNCVSLLPAAQRIKTGKTKTWDFDFDDDPSDTDTDIFIKIKIKHQQHGDDPVVCRNPSNQRIMMMMTTDDDDPVSVVVSRSNVNSQSNVQQVPPVDDPPDRRDRNSNVVVNVVRVVVSPDSVSSSVRVVVSVVVVVVVD

pLDDT: mean 86.99, std 13.38, range [36.09, 98.38]

Sequence (333 aa):
MLRFFPAEREVRNEEYQPKKFVKTLEPFLEVKRENWKPIKVGGNLPPKIVFIDGVRRTEYRVEIFDGNRFAGEGIFISIGAGALLIDRSLDRVDYKLLYRNVKRYFIHNAKGVKVPPRWETTVGETKLVFETMDSPMENVSEYANGVMKKMELEVLRQVYGSDIFVVSDGPVKTTKFLPNVIYLVKESRYFYLQGLEEVLFNIKGGERTPLFLFEEEAKRTKGGKTEGVKVKKVGCYVRLAPVHPQMAVENPLAGIARLEVPHGGDLKLLKEIMEKGASVAVYFANDPLRDRRSPQNLTPIAALEKELRRLLGKYEIIRRRVGTTLLSLLSGS

Radius of gyration: 22.08 Å; chains: 1; bounding box: 56×43×67 Å